Protein AF-A0A1Q9P3U0-F1 (afdb_monomer)

Mean predicted aligned error: 14.45 Å

Foldseek 3Di:
DDDDDPPPPPPPVFPQPDKFQCPVVDQPQKDKWKFFCPPPVATDTDDAQWGQDPRWTDGHADLDLRIKIKIKHFDWQLFAKKKWKKAFALPHWWKKKKWWLKDFDDDDQPPPRHGGDPTQIWTKMWIATQDDDPVNPDHGWIWIKTAHCVDDVRIDTPDTDDDHSVVVHGMWMWMWGADPQQWIWIAINLHTPDTDHDDPRRTHGIMMIMISHDGMIMGTTTTGSHYDRDDRDDPPDDDPPDPPDDDDDDDDDDDDDDDDDDDDDDDDDDDDDDDPDDSVVVVVVVVVVVVVVVVPD

Radius of gyration: 22.83 Å; Cα contacts (8 Å, |Δi|>4): 573; chains: 1; bounding box: 62×51×82 Å

Structure (mmCIF, N/CA/C/O backbone):
data_AF-A0A1Q9P3U0-F1
#
_entry.id   AF-A0A1Q9P3U0-F1
#
loop_
_atom_site.group_PDB
_atom_site.id
_atom_site.type_symbol
_atom_site.label_atom_id
_atom_site.label_alt_id
_atom_site.label_comp_id
_atom_site.label_asym_id
_atom_site.label_entity_id
_atom_site.label_seq_id
_atom_site.pdbx_PDB_ins_code
_atom_site.Cartn_x
_atom_site.Cartn_y
_atom_site.Cartn_z
_atom_site.occupancy
_atom_site.B_iso_or_equiv
_atom_site.auth_seq_id
_atom_site.auth_comp_id
_atom_site.auth_asym_id
_atom_site.auth_atom_id
_atom_site.pdbx_PDB_model_num
ATOM 1 N N . MET A 1 1 ? -17.328 17.370 45.130 1.00 41.47 1 MET A N 1
ATOM 2 C CA . MET A 1 1 ? -17.210 15.982 44.642 1.00 41.47 1 MET A CA 1
ATOM 3 C C . MET A 1 1 ? -16.521 16.054 43.291 1.00 41.47 1 MET A C 1
ATOM 5 O O . MET A 1 1 ? -17.110 16.572 42.355 1.00 41.47 1 MET A O 1
ATOM 9 N N . LEU A 1 2 ? -15.237 15.702 43.246 1.00 28.70 2 LEU A N 1
ATOM 10 C CA . LEU A 1 2 ? -14.400 15.756 42.047 1.00 28.70 2 LEU A CA 1
ATOM 11 C C . LEU A 1 2 ? -14.493 14.379 41.377 1.00 28.70 2 LEU A C 1
ATOM 13 O O . LEU A 1 2 ? -14.134 13.383 42.001 1.00 28.70 2 LEU A O 1
ATOM 17 N N . ILE A 1 3 ? -15.050 14.308 40.169 1.00 30.53 3 ILE A N 1
ATOM 18 C CA . ILE A 1 3 ? -15.102 13.070 39.385 1.00 30.53 3 ILE A CA 1
ATOM 19 C C . ILE A 1 3 ? -13.839 13.047 38.528 1.00 30.53 3 ILE A C 1
ATOM 21 O O . ILE A 1 3 ? -13.755 13.731 37.512 1.00 30.53 3 ILE A O 1
ATOM 25 N N . THR A 1 4 ? -12.842 12.288 38.970 1.00 31.98 4 THR A N 1
ATOM 26 C CA . THR A 1 4 ? -11.669 11.962 38.158 1.00 31.98 4 THR A CA 1
ATOM 27 C C . THR A 1 4 ? -12.052 10.812 37.233 1.00 31.98 4 THR A C 1
ATOM 29 O O . THR A 1 4 ? -12.224 9.681 37.684 1.00 31.98 4 THR A O 1
ATOM 32 N N . ILE A 1 5 ? -12.221 11.102 35.943 1.00 34.66 5 ILE A N 1
ATOM 33 C CA . ILE A 1 5 ? -12.388 10.080 34.907 1.00 34.66 5 ILE A CA 1
ATOM 34 C C . ILE A 1 5 ? -10.983 9.601 34.537 1.00 34.66 5 ILE A C 1
ATOM 36 O O . ILE A 1 5 ? -10.271 10.269 33.791 1.00 34.66 5 ILE A O 1
ATOM 40 N N . PHE A 1 6 ? -10.564 8.460 35.081 1.00 37.78 6 PHE A N 1
ATOM 41 C CA . PHE A 1 6 ? -9.424 7.730 34.536 1.00 37.78 6 PHE A CA 1
ATOM 42 C C . PHE A 1 6 ? -9.889 7.074 33.237 1.00 37.78 6 PHE A C 1
ATOM 44 O O . PHE A 1 6 ? -10.533 6.028 33.255 1.00 37.78 6 PHE A O 1
ATOM 51 N N . GLY A 1 7 ? -9.616 7.726 32.108 1.00 34.38 7 GLY A N 1
ATOM 52 C CA . GLY A 1 7 ? -9.713 7.082 30.807 1.00 34.38 7 GLY A CA 1
ATOM 53 C C . GLY A 1 7 ? -8.652 5.991 30.739 1.00 34.38 7 GLY A C 1
ATOM 54 O O . GLY A 1 7 ? -7.496 6.284 30.453 1.00 34.38 7 GLY A O 1
ATOM 55 N N . SER A 1 8 ? -9.022 4.745 31.038 1.00 38.75 8 SER A N 1
ATOM 56 C CA . SER A 1 8 ? -8.191 3.607 30.664 1.00 38.75 8 SER A CA 1
ATOM 57 C C . SER A 1 8 ? -8.207 3.541 29.141 1.00 38.75 8 SER A C 1
ATOM 59 O O . SER A 1 8 ? -9.195 3.107 28.543 1.00 38.75 8 SER A O 1
ATOM 61 N N . THR A 1 9 ? -7.132 3.987 28.501 1.00 41.66 9 THR A N 1
ATOM 62 C CA . THR A 1 9 ? -6.823 3.611 27.123 1.00 41.66 9 THR A CA 1
ATOM 63 C C . THR A 1 9 ? -6.444 2.136 27.146 1.00 41.66 9 THR A C 1
ATOM 65 O O . THR A 1 9 ? -5.273 1.779 27.066 1.00 41.66 9 THR A O 1
ATOM 68 N N . ASN A 1 10 ? -7.438 1.267 27.330 1.00 40.66 10 ASN A N 1
ATOM 69 C CA . ASN A 1 10 ? -7.294 -0.118 26.934 1.00 40.66 10 ASN A CA 1
ATOM 70 C C . ASN A 1 10 ? -7.166 -0.058 25.414 1.00 40.66 10 ASN A C 1
ATOM 72 O O . ASN A 1 10 ? -8.173 0.001 24.708 1.00 40.66 10 ASN A O 1
ATOM 76 N N . SER A 1 11 ? -5.929 0.021 24.922 1.00 44.94 11 SER A N 1
ATOM 77 C CA . SER A 1 11 ? -5.618 -0.418 23.577 1.00 44.94 11 SER A CA 1
ATOM 78 C C . SER A 1 11 ? -6.024 -1.883 23.550 1.00 44.94 11 SER A C 1
ATOM 80 O O . SER A 1 11 ? -5.312 -2.773 24.011 1.00 44.94 11 SER A O 1
ATOM 82 N N . VAL A 1 12 ? -7.250 -2.140 23.103 1.00 45.62 12 VAL A N 1
ATOM 83 C CA . VAL A 1 12 ? -7.595 -3.461 22.610 1.00 45.62 12 VAL A CA 1
ATOM 84 C C . VAL A 1 12 ? -6.679 -3.619 21.408 1.00 45.62 12 VAL A C 1
ATOM 86 O O . VAL A 1 12 ? -6.960 -3.058 20.353 1.00 45.62 12 VAL A O 1
ATOM 89 N N . SER A 1 13 ? -5.520 -4.249 21.621 1.00 50.19 13 SER A N 1
ATOM 90 C CA . SER A 1 13 ? -4.678 -4.740 20.537 1.00 50.19 13 SER A CA 1
ATOM 91 C C . SER A 1 13 ? -5.631 -5.492 19.622 1.00 50.19 13 SER A C 1
ATOM 93 O O . SER A 1 13 ? -6.287 -6.438 20.068 1.00 50.19 13 SER A O 1
ATOM 95 N N . GLY A 1 14 ? -5.835 -4.973 18.410 1.00 55.41 14 GLY A N 1
ATOM 96 C CA . GLY A 1 14 ? -6.662 -5.657 17.439 1.00 55.41 14 GLY A CA 1
ATOM 97 C C . GLY A 1 14 ? -6.121 -7.053 17.248 1.00 55.41 14 GLY A C 1
ATOM 98 O O . GLY A 1 14 ? -4.903 -7.262 17.296 1.00 55.41 14 GLY A O 1
ATOM 99 N N . ALA A 1 15 ? -7.020 -8.016 17.068 1.00 67.75 15 ALA A N 1
ATOM 100 C CA . ALA A 1 15 ? -6.586 -9.324 16.636 1.00 67.75 15 ALA A CA 1
ATOM 101 C C . ALA A 1 15 ? -5.954 -9.126 15.257 1.00 67.75 15 ALA A C 1
ATOM 103 O O . ALA A 1 15 ? -6.632 -8.763 14.297 1.00 67.75 15 ALA A O 1
ATOM 104 N N . VAL A 1 16 ? -4.638 -9.307 15.178 1.00 75.12 16 VAL A N 1
ATOM 105 C CA . VAL A 1 16 ? -3.971 -9.460 13.891 1.00 75.12 16 VAL A CA 1
ATOM 106 C C . VAL A 1 16 ? -4.599 -10.675 13.252 1.00 75.12 16 VAL A C 1
ATOM 108 O O . VAL A 1 16 ? -4.463 -11.782 13.772 1.00 75.12 16 VAL A O 1
ATOM 111 N N . VAL A 1 17 ? -5.355 -10.451 12.187 1.00 86.25 17 VAL A N 1
ATOM 112 C CA . VAL A 1 17 ? -6.018 -11.547 11.487 1.00 86.25 17 VAL A CA 1
ATOM 113 C C . VAL A 1 17 ? -5.082 -12.176 10.468 1.00 86.25 17 VAL A C 1
ATOM 115 O O . VAL A 1 17 ? -5.265 -13.338 10.123 1.00 86.25 17 VAL A O 1
ATOM 118 N N . TRP A 1 18 ? -4.075 -11.424 10.016 1.00 88.38 18 TRP A N 1
ATOM 119 C CA . TRP A 1 18 ? -3.063 -11.893 9.083 1.00 88.38 18 TRP A CA 1
ATOM 120 C C . TRP A 1 18 ? -1.783 -11.043 9.171 1.00 88.38 18 TRP A C 1
ATOM 122 O O . TRP A 1 18 ? -1.853 -9.834 9.429 1.00 88.38 18 TRP A O 1
ATOM 132 N N . PHE A 1 19 ? -0.631 -11.692 8.998 1.00 91.56 19 PHE A N 1
ATOM 133 C CA . PHE A 1 19 ? 0.704 -11.099 9.050 1.00 91.56 19 PHE A CA 1
ATOM 134 C C . PHE A 1 19 ? 1.638 -11.812 8.070 1.00 91.56 19 PHE A C 1
ATOM 136 O O . PHE A 1 19 ? 1.584 -13.037 7.982 1.00 91.56 19 PHE A O 1
ATOM 143 N N . GLU A 1 20 ? 2.491 -11.047 7.399 1.00 93.25 20 GLU A N 1
ATOM 144 C CA . GLU A 1 20 ? 3.527 -11.531 6.491 1.00 93.25 20 GLU A CA 1
ATOM 145 C C . GLU A 1 20 ? 4.788 -10.673 6.630 1.00 93.25 20 GLU A C 1
ATOM 147 O O . GLU A 1 20 ? 4.723 -9.447 6.514 1.00 93.25 20 GLU A O 1
ATOM 15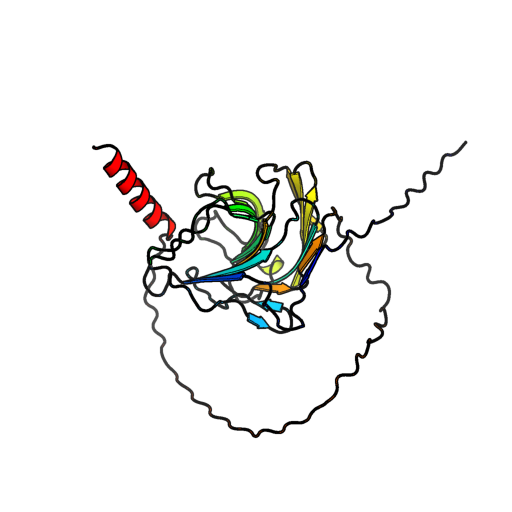2 N N . ASP A 1 21 ? 5.930 -11.318 6.861 1.00 92.81 21 ASP A N 1
ATOM 153 C CA . ASP A 1 21 ? 7.245 -10.675 6.956 1.00 92.81 21 ASP A CA 1
ATOM 154 C C . ASP A 1 21 ? 8.268 -11.232 5.966 1.00 92.81 21 ASP A C 1
ATOM 156 O O . ASP A 1 21 ? 9.403 -10.772 5.970 1.00 92.81 21 ASP A O 1
ATOM 160 N N . PHE A 1 22 ? 7.888 -12.211 5.137 1.00 93.62 22 PHE A N 1
ATOM 161 C CA . PHE A 1 22 ? 8.714 -12.837 4.108 1.00 93.62 22 PHE A CA 1
ATOM 162 C C . PHE A 1 22 ? 10.052 -13.424 4.607 1.00 93.62 22 PHE A C 1
ATOM 164 O O . PHE A 1 22 ? 10.914 -13.773 3.794 1.00 93.62 22 PHE A O 1
ATOM 171 N N . ASN A 1 23 ? 10.255 -13.586 5.923 1.00 94.06 23 ASN A N 1
ATOM 172 C CA . ASN A 1 23 ? 11.512 -14.097 6.487 1.00 94.06 23 ASN A CA 1
ATOM 173 C C . ASN A 1 23 ? 11.723 -15.594 6.215 1.00 94.06 23 ASN A C 1
ATOM 175 O O . ASN A 1 23 ? 12.851 -16.093 6.267 1.00 94.06 23 ASN A O 1
ATOM 179 N N . ASP A 1 24 ? 10.649 -16.321 5.920 1.00 91.50 24 ASP A N 1
ATOM 180 C CA . ASP A 1 24 ? 10.675 -17.734 5.547 1.00 91.50 24 ASP A CA 1
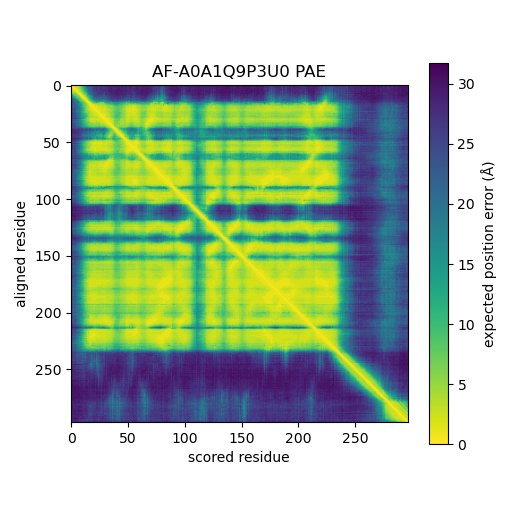ATOM 181 C C . ASP A 1 24 ? 10.883 -17.963 4.036 1.00 91.50 24 ASP A C 1
ATOM 183 O O . ASP A 1 24 ? 11.076 -19.103 3.612 1.00 91.50 24 ASP A O 1
ATOM 187 N N . ASN A 1 25 ? 10.934 -16.886 3.241 1.00 91.00 25 ASN A N 1
ATOM 188 C CA . ASN A 1 25 ? 10.983 -16.901 1.778 1.00 91.00 25 ASN A CA 1
ATOM 189 C C . ASN A 1 25 ? 9.814 -17.662 1.123 1.00 91.00 25 ASN A C 1
ATOM 191 O O . ASN A 1 25 ? 9.989 -18.250 0.052 1.00 91.00 25 ASN A O 1
ATOM 195 N N . ASN A 1 26 ? 8.642 -17.673 1.757 1.00 89.25 26 ASN A N 1
ATOM 196 C CA . ASN A 1 26 ? 7.473 -18.392 1.275 1.00 89.25 26 ASN A CA 1
ATOM 197 C C . ASN A 1 26 ? 6.456 -17.454 0.606 1.00 89.25 26 ASN A C 1
ATOM 199 O O . ASN A 1 26 ? 6.206 -16.353 1.082 1.00 89.25 26 ASN A O 1
ATOM 203 N N . LEU A 1 27 ? 5.854 -17.906 -0.498 1.00 89.06 27 LEU A N 1
ATOM 204 C CA . LEU A 1 27 ? 4.753 -17.223 -1.191 1.00 89.06 27 LEU A CA 1
ATOM 205 C C . LEU A 1 27 ? 3.577 -18.172 -1.493 1.00 89.06 27 LEU A C 1
ATOM 207 O O . LEU A 1 27 ? 2.730 -17.844 -2.315 1.00 89.06 27 LEU A O 1
ATOM 211 N N . ASP A 1 28 ? 3.511 -19.342 -0.851 1.00 87.50 28 ASP A N 1
ATOM 212 C CA . ASP A 1 28 ? 2.541 -20.401 -1.174 1.00 87.50 28 ASP A CA 1
ATOM 213 C C . ASP A 1 28 ? 1.071 -19.973 -0.992 1.00 87.50 28 ASP A C 1
ATOM 215 O O . ASP A 1 28 ? 0.193 -20.463 -1.703 1.00 87.50 28 ASP A O 1
ATOM 219 N N . ASP A 1 29 ? 0.798 -19.048 -0.066 1.00 87.44 29 ASP A N 1
ATOM 220 C CA . ASP A 1 29 ? -0.548 -18.507 0.184 1.00 87.44 29 ASP A CA 1
ATOM 221 C C . ASP A 1 29 ? -0.919 -17.338 -0.747 1.00 87.44 29 ASP A C 1
ATOM 223 O O . ASP A 1 29 ? -2.042 -16.822 -0.698 1.00 87.44 29 ASP A O 1
ATOM 227 N N . TRP A 1 30 ? 0.018 -16.914 -1.596 1.00 89.19 30 TRP A N 1
ATOM 228 C CA . TRP A 1 30 ? -0.158 -15.803 -2.512 1.00 89.19 30 TRP A CA 1
ATOM 229 C C . TRP A 1 30 ? -0.505 -16.291 -3.916 1.00 89.19 30 TRP A C 1
ATOM 231 O O . TRP A 1 30 ? 0.061 -17.242 -4.450 1.00 89.19 30 TRP A O 1
ATOM 241 N N . GLU A 1 31 ? -1.424 -15.587 -4.562 1.00 87.94 31 GLU A N 1
ATOM 242 C CA . GLU A 1 31 ? -1.688 -15.729 -5.985 1.00 87.94 31 GLU A CA 1
ATOM 243 C C . GLU A 1 31 ? -0.842 -14.708 -6.749 1.00 87.94 31 GLU A C 1
ATOM 245 O O . GLU A 1 31 ? -1.020 -13.494 -6.615 1.00 87.94 31 GLU A O 1
ATOM 250 N N . LEU A 1 32 ? 0.087 -15.205 -7.562 1.00 84.50 32 LEU A N 1
ATOM 251 C CA . LEU A 1 32 ? 1.000 -14.385 -8.345 1.00 84.50 32 LEU A CA 1
ATOM 252 C C . LEU A 1 32 ? 0.554 -14.351 -9.804 1.00 84.50 32 LEU A C 1
ATOM 254 O O . LEU A 1 32 ? 0.203 -15.380 -10.374 1.00 84.50 32 LEU A O 1
ATOM 258 N N . TYR A 1 33 ? 0.628 -13.184 -10.438 1.00 81.25 33 TYR A N 1
ATOM 259 C CA . TYR A 1 33 ? 0.416 -13.035 -11.883 1.00 81.25 33 TYR A CA 1
ATOM 260 C C . TYR A 1 33 ? 0.945 -11.681 -12.360 1.00 81.25 33 TYR A C 1
ATOM 262 O O . TYR A 1 33 ? 1.091 -10.727 -11.589 1.00 81.25 33 TYR A O 1
ATOM 270 N N . GLY A 1 34 ? 1.241 -11.576 -13.650 1.00 76.25 34 GLY A N 1
ATOM 271 C CA . GLY A 1 34 ? 1.763 -10.350 -14.232 1.00 76.25 34 GLY A CA 1
ATOM 272 C C . GLY A 1 34 ? 1.524 -10.268 -15.728 1.00 76.25 34 GLY A C 1
ATOM 273 O O . GLY A 1 34 ? 1.054 -11.207 -16.363 1.00 76.25 34 GLY A O 1
ATOM 274 N N . TRP A 1 35 ? 1.844 -9.118 -16.303 1.00 74.69 35 TRP A N 1
ATOM 275 C CA . TRP A 1 35 ? 1.882 -8.959 -17.749 1.00 74.69 35 TRP A CA 1
ATOM 276 C C . TRP A 1 35 ? 3.072 -8.110 -18.162 1.00 74.69 35 TRP A C 1
ATOM 278 O O . TRP A 1 35 ? 3.466 -7.186 -17.450 1.00 74.69 35 TRP A O 1
ATOM 288 N N . ASP A 1 36 ? 3.606 -8.382 -19.349 1.00 73.12 36 ASP A N 1
ATOM 289 C CA . ASP A 1 36 ? 4.503 -7.463 -20.042 1.00 73.12 36 ASP A CA 1
ATOM 290 C C . ASP A 1 36 ? 3.944 -7.101 -21.416 1.00 73.12 36 ASP A C 1
ATOM 292 O O . ASP A 1 36 ? 3.774 -7.952 -22.292 1.00 73.12 36 ASP A O 1
ATOM 296 N N . SER A 1 37 ? 3.678 -5.813 -21.622 1.00 67.00 37 SER A N 1
ATOM 297 C CA . SER A 1 37 ? 3.230 -5.292 -22.909 1.00 67.00 37 SER A CA 1
ATOM 298 C C . SER A 1 37 ? 4.383 -4.941 -23.863 1.00 67.00 37 SER A C 1
ATOM 300 O O . SER A 1 37 ? 4.114 -4.500 -24.983 1.00 67.00 37 SER A O 1
ATOM 302 N N . SER A 1 38 ? 5.655 -5.081 -23.454 1.00 66.50 38 SER A N 1
ATOM 303 C CA . SER A 1 38 ? 6.822 -4.696 -24.267 1.00 66.50 38 SER A CA 1
ATOM 304 C C . SER A 1 38 ? 7.107 -5.665 -25.408 1.00 66.50 38 SER A C 1
ATOM 306 O O . SER A 1 38 ? 7.535 -5.241 -26.483 1.00 66.50 38 SER A O 1
ATOM 308 N N . ALA A 1 39 ? 6.850 -6.958 -25.195 1.00 55.22 39 ALA A N 1
ATOM 309 C CA . ALA A 1 39 ? 7.386 -8.000 -26.060 1.00 55.22 39 ALA A CA 1
ATOM 310 C C . ALA A 1 39 ? 6.643 -8.129 -27.401 1.00 55.22 39 ALA A C 1
ATOM 312 O O . ALA A 1 39 ? 7.253 -8.505 -28.400 1.00 55.22 39 ALA A O 1
ATOM 313 N N . THR A 1 40 ? 5.339 -7.827 -27.468 1.00 50.97 40 THR A N 1
ATOM 314 C CA . THR A 1 40 ? 4.539 -8.088 -28.689 1.00 50.97 40 THR A CA 1
ATOM 315 C C . THR A 1 40 ? 3.301 -7.199 -28.879 1.00 50.97 40 THR A C 1
ATOM 317 O O . THR A 1 40 ? 2.559 -7.387 -29.843 1.00 50.97 40 THR A O 1
ATOM 320 N N . GLY A 1 41 ? 3.024 -6.247 -27.978 1.00 52.31 41 GLY A N 1
ATOM 321 C CA . GLY A 1 41 ? 1.713 -5.580 -27.927 1.00 52.31 41 GLY A CA 1
ATOM 322 C C . GLY A 1 41 ? 0.559 -6.513 -27.519 1.00 52.31 41 GLY A C 1
ATOM 323 O O . GLY A 1 41 ? -0.597 -6.095 -27.535 1.00 52.31 41 GLY A O 1
ATOM 324 N N . LEU A 1 42 ? 0.872 -7.760 -27.151 1.00 52.38 42 LEU A N 1
ATOM 325 C CA . LEU A 1 42 ? -0.012 -8.707 -26.487 1.00 52.38 42 LEU A CA 1
ATOM 326 C C . LEU A 1 42 ? 0.451 -8.833 -25.034 1.00 52.38 42 LEU A C 1
ATOM 328 O O . LEU A 1 42 ? 1.651 -8.821 -24.766 1.00 52.38 42 LEU A O 1
ATOM 332 N N . ASN A 1 43 ? -0.504 -8.954 -24.114 1.00 56.09 43 ASN A N 1
ATOM 333 C CA . ASN A 1 43 ? -0.228 -9.274 -22.718 1.00 56.09 43 ASN A CA 1
ATOM 334 C C . ASN A 1 43 ? 0.291 -10.714 -22.668 1.00 56.09 43 ASN A C 1
ATOM 336 O O . ASN A 1 43 ? -0.495 -11.656 -22.783 1.00 56.09 43 ASN A O 1
ATOM 340 N N . VAL A 1 44 ? 1.608 -10.875 -22.571 1.00 54.59 44 VAL A N 1
ATOM 341 C CA . VAL A 1 44 ? 2.219 -12.172 -22.280 1.00 54.59 44 VAL A CA 1
ATOM 342 C C . VAL A 1 44 ? 2.249 -12.310 -20.766 1.00 54.59 44 VAL A C 1
ATOM 344 O O . VAL A 1 44 ? 2.711 -11.395 -20.083 1.00 54.59 44 VAL A O 1
ATOM 347 N N . ASP A 1 45 ? 1.713 -13.422 -20.266 1.00 60.69 45 ASP A N 1
ATOM 348 C CA . ASP A 1 45 ? 1.877 -13.820 -18.871 1.00 60.69 45 ASP A CA 1
ATOM 349 C C . ASP A 1 45 ? 3.375 -14.020 -18.627 1.00 60.69 45 ASP A C 1
ATOM 351 O O . ASP A 1 45 ? 4.017 -14.832 -19.304 1.00 60.69 45 ASP A O 1
ATOM 355 N N . ILE A 1 46 ? 3.951 -13.182 -17.772 1.00 59.94 46 ILE A N 1
ATOM 356 C CA . ILE A 1 46 ? 5.373 -13.239 -17.451 1.00 59.94 46 ILE A CA 1
ATOM 357 C C . ILE A 1 46 ? 5.555 -14.011 -16.159 1.00 59.94 46 ILE A C 1
ATOM 359 O O . ILE A 1 46 ? 4.812 -13.807 -15.198 1.00 59.94 46 ILE A O 1
ATOM 363 N N . ASP A 1 47 ? 6.596 -14.846 -16.144 1.00 58.31 47 ASP A N 1
ATOM 364 C CA . ASP A 1 47 ? 7.107 -15.428 -14.912 1.00 58.31 47 ASP A CA 1
ATOM 365 C C . ASP A 1 47 ? 7.329 -14.285 -13.911 1.00 58.31 47 ASP A C 1
ATOM 367 O O . ASP A 1 47 ? 7.911 -13.241 -14.226 1.00 58.31 47 ASP A O 1
ATOM 371 N N . HIS A 1 48 ? 6.703 -14.457 -12.760 1.00 65.25 48 HIS A N 1
ATOM 372 C CA . HIS A 1 48 ? 6.267 -13.415 -11.844 1.00 65.25 48 HIS A CA 1
ATOM 373 C C . HIS A 1 48 ? 7.411 -12.463 -11.453 1.00 65.25 48 HIS A C 1
ATOM 375 O O . HIS A 1 48 ? 8.468 -12.894 -11.006 1.00 65.25 48 HIS A O 1
ATOM 381 N N . GLY A 1 49 ? 7.212 -11.147 -11.593 1.00 74.44 49 GLY A N 1
ATOM 382 C CA . GLY A 1 49 ? 8.271 -10.154 -11.356 1.00 74.44 49 GLY A CA 1
ATOM 383 C C . GLY A 1 49 ? 8.594 -9.874 -9.885 1.00 74.44 49 GLY A C 1
ATOM 384 O O . GLY A 1 49 ? 9.446 -9.031 -9.611 1.00 74.44 49 GLY A O 1
ATOM 385 N N . PHE A 1 50 ? 7.917 -10.535 -8.944 1.00 87.19 50 PHE A N 1
ATOM 386 C CA . PHE A 1 50 ? 8.204 -10.405 -7.519 1.00 87.19 50 PHE A CA 1
ATOM 387 C C . PHE A 1 50 ? 9.237 -11.433 -7.062 1.00 87.19 50 PHE A C 1
ATOM 389 O O . PHE A 1 50 ? 9.165 -12.608 -7.407 1.00 87.19 50 PHE A O 1
ATOM 396 N N . THR A 1 51 ? 10.173 -10.986 -6.230 1.00 89.19 51 THR A N 1
ATOM 397 C CA . THR A 1 51 ? 11.184 -11.837 -5.590 1.00 89.19 51 THR A CA 1
ATOM 398 C C . THR A 1 51 ? 11.334 -11.443 -4.132 1.00 89.19 51 THR A C 1
ATOM 400 O O . THR A 1 51 ? 11.170 -10.270 -3.807 1.00 89.19 51 THR A O 1
ATOM 403 N N . ILE A 1 52 ? 11.681 -12.385 -3.259 1.00 92.12 52 ILE A N 1
ATOM 404 C CA . ILE A 1 52 ? 12.033 -12.063 -1.874 1.00 92.12 52 ILE A CA 1
ATOM 405 C C . ILE A 1 52 ? 13.537 -11.790 -1.807 1.00 92.12 52 ILE A C 1
ATOM 407 O O . ILE A 1 52 ? 14.347 -12.609 -2.243 1.00 92.12 52 ILE A O 1
ATOM 411 N N . VAL A 1 53 ? 13.909 -10.617 -1.294 1.00 91.19 53 VAL A N 1
ATOM 412 C CA . VAL A 1 53 ? 15.301 -10.183 -1.126 1.00 91.19 53 VAL A CA 1
ATOM 413 C C . VAL A 1 53 ? 15.451 -9.608 0.274 1.00 91.19 53 VAL A C 1
ATOM 415 O O . VAL A 1 53 ? 14.744 -8.671 0.629 1.00 91.19 53 VAL A O 1
ATOM 418 N N . ASP A 1 54 ? 16.374 -10.170 1.057 1.00 92.00 54 ASP A N 1
ATOM 419 C CA . ASP A 1 54 ? 16.664 -9.747 2.435 1.00 92.00 54 ASP A CA 1
ATOM 420 C C . ASP A 1 54 ? 15.419 -9.690 3.348 1.00 92.00 54 ASP A C 1
ATOM 422 O O . ASP A 1 54 ? 15.301 -8.792 4.178 1.00 92.00 54 ASP A O 1
ATOM 426 N N . GLY A 1 55 ? 14.489 -10.642 3.190 1.00 92.56 55 GLY A N 1
ATOM 427 C CA . GLY A 1 55 ? 13.249 -10.697 3.978 1.00 92.56 55 GLY A CA 1
ATOM 428 C C . GLY A 1 55 ? 12.180 -9.688 3.547 1.00 92.56 55 GLY A C 1
ATOM 429 O O . GLY A 1 55 ? 11.261 -9.420 4.300 1.00 92.56 55 GLY A O 1
ATOM 430 N N . ALA A 1 56 ? 12.278 -9.108 2.348 1.00 93.94 56 ALA A N 1
ATOM 431 C CA . ALA A 1 56 ? 11.256 -8.211 1.817 1.00 93.94 56 ALA A CA 1
ATOM 432 C C . ALA A 1 56 ? 10.815 -8.633 0.414 1.00 93.94 56 ALA A C 1
ATOM 434 O O . ALA A 1 56 ? 11.626 -9.055 -0.416 1.00 93.94 56 ALA A O 1
ATOM 435 N N . LEU A 1 57 ? 9.527 -8.465 0.121 1.00 92.88 57 LEU A N 1
ATOM 436 C CA . LEU A 1 57 ? 8.967 -8.698 -1.202 1.00 92.88 57 LEU A CA 1
ATOM 437 C C . LEU A 1 57 ? 9.335 -7.535 -2.122 1.00 92.88 57 LEU A C 1
ATOM 439 O O . LEU A 1 57 ? 8.785 -6.437 -2.022 1.00 92.88 57 LEU A O 1
ATOM 443 N N . LYS A 1 58 ? 10.255 -7.781 -3.049 1.00 91.12 58 LYS A N 1
ATOM 444 C CA . LYS A 1 58 ? 10.750 -6.807 -4.017 1.00 91.12 58 LYS A CA 1
ATOM 445 C C . LYS A 1 58 ? 10.050 -6.971 -5.360 1.00 91.12 58 LYS A C 1
ATOM 447 O O . LYS A 1 58 ? 10.030 -8.063 -5.928 1.00 91.12 58 LYS A O 1
ATOM 452 N N . GLY A 1 59 ? 9.482 -5.875 -5.862 1.00 85.50 59 GLY A N 1
ATOM 453 C CA . GLY A 1 59 ? 8.921 -5.815 -7.212 1.00 85.50 59 GLY A CA 1
ATOM 454 C C . GLY A 1 59 ? 9.996 -5.876 -8.303 1.00 85.50 59 GLY A C 1
ATOM 455 O O . GLY A 1 59 ? 11.189 -5.768 -8.010 1.00 85.50 59 GLY A O 1
ATOM 456 N N . PRO A 1 60 ? 9.597 -5.999 -9.577 1.00 79.31 60 PRO A N 1
ATOM 457 C CA . PRO A 1 60 ? 10.551 -6.116 -10.668 1.00 79.31 60 PRO A CA 1
ATOM 458 C C . PRO A 1 60 ? 11.393 -4.843 -10.798 1.00 79.31 60 PRO A C 1
ATOM 460 O O . PRO A 1 60 ? 10.865 -3.729 -10.851 1.00 79.31 60 PRO A O 1
ATOM 463 N N . SER A 1 61 ? 12.710 -5.011 -10.936 1.00 73.50 61 SER A N 1
ATOM 464 C CA . SER A 1 61 ? 13.652 -3.941 -11.292 1.00 73.50 61 SER A CA 1
ATOM 465 C C . SER A 1 61 ? 13.550 -3.623 -12.791 1.00 73.50 61 SER A C 1
ATOM 467 O O . SER A 1 61 ? 14.468 -3.869 -13.575 1.00 73.50 61 SER A O 1
ATOM 469 N N . SER A 1 62 ? 12.380 -3.157 -13.221 1.00 71.38 62 SER A N 1
ATOM 470 C CA . SER A 1 62 ? 12.127 -2.704 -14.587 1.00 71.38 62 SER A CA 1
ATOM 471 C C . SER A 1 62 ? 11.913 -1.199 -14.583 1.00 71.38 62 SER A C 1
ATOM 473 O O . SER A 1 62 ? 11.108 -0.672 -13.814 1.00 71.38 62 SER A O 1
ATOM 475 N N . THR A 1 63 ? 12.613 -0.505 -15.478 1.00 64.75 63 THR A N 1
ATOM 476 C CA . THR A 1 63 ? 12.376 0.914 -15.784 1.00 64.75 63 THR A CA 1
ATOM 477 C C . THR A 1 63 ? 11.293 1.098 -16.850 1.00 64.75 63 THR A C 1
ATOM 479 O O . THR A 1 63 ? 10.950 2.225 -17.211 1.00 64.75 63 THR A O 1
ATOM 482 N N . ILE A 1 64 ? 10.745 0.001 -17.381 1.00 64.25 64 ILE A N 1
ATOM 483 C CA . ILE A 1 64 ? 9.782 0.016 -18.477 1.00 64.25 64 ILE A CA 1
ATOM 484 C C . ILE A 1 64 ? 8.366 -0.077 -17.899 1.00 64.25 64 ILE A C 1
ATOM 486 O O . ILE A 1 64 ? 7.997 -1.078 -17.299 1.00 64.25 64 ILE A O 1
ATOM 490 N N . PHE A 1 65 ? 7.533 0.934 -18.169 1.00 64.31 65 PHE A N 1
ATOM 491 C CA . PHE A 1 65 ? 6.103 0.995 -17.798 1.00 64.31 65 PHE A CA 1
ATOM 492 C C . PHE A 1 65 ? 5.219 -0.137 -18.365 1.00 64.31 65 PHE A C 1
ATOM 494 O O . PHE A 1 65 ? 4.001 -0.111 -18.188 1.00 64.31 65 PHE A O 1
ATOM 501 N N . SER A 1 66 ? 5.788 -1.070 -19.123 1.00 67.12 66 SER A N 1
ATOM 502 C CA . SER A 1 66 ? 5.060 -2.146 -19.792 1.00 67.12 66 SER A CA 1
ATOM 503 C C . SER A 1 66 ? 4.865 -3.378 -18.920 1.00 67.12 66 SER A C 1
ATOM 505 O O . SER A 1 66 ? 4.007 -4.198 -19.239 1.00 67.12 66 SER A O 1
ATOM 507 N N . THR A 1 67 ? 5.658 -3.518 -17.858 1.00 72.81 67 THR A N 1
ATOM 508 C CA . THR A 1 67 ? 5.602 -4.654 -16.943 1.00 72.81 67 THR A CA 1
ATOM 509 C C . THR A 1 67 ? 4.689 -4.330 -15.772 1.00 72.81 67 THR A C 1
ATOM 511 O O . THR A 1 67 ? 4.819 -3.273 -15.172 1.00 72.81 67 THR A O 1
ATOM 514 N N . GLN A 1 68 ? 3.783 -5.228 -15.410 1.00 80.25 68 GLN A N 1
ATOM 515 C CA . GLN A 1 68 ? 3.075 -5.175 -14.136 1.00 80.25 68 GLN A CA 1
ATOM 516 C C . GLN A 1 68 ? 3.162 -6.541 -13.477 1.00 80.25 68 GLN A C 1
ATOM 518 O O . GLN A 1 68 ? 2.985 -7.567 -14.126 1.00 80.25 68 GLN A O 1
ATOM 523 N N . SER A 1 69 ? 3.418 -6.553 -12.178 1.00 84.75 69 SER A N 1
ATOM 524 C CA . SER A 1 69 ? 3.326 -7.735 -11.332 1.00 84.75 69 SER A CA 1
ATOM 525 C C . SER A 1 69 ? 2.324 -7.470 -10.224 1.00 84.75 69 SER A C 1
ATOM 527 O O . SER A 1 69 ? 2.276 -6.368 -9.669 1.00 84.75 69 SER A O 1
ATOM 529 N N . ASN A 1 70 ? 1.520 -8.477 -9.913 1.00 86.00 70 ASN A N 1
ATOM 530 C CA . ASN A 1 70 ? 0.556 -8.443 -8.830 1.00 86.00 70 ASN A CA 1
ATOM 531 C C . ASN A 1 70 ? 0.739 -9.666 -7.928 1.00 86.00 70 ASN A C 1
ATOM 533 O O . ASN A 1 70 ? 1.085 -10.752 -8.397 1.00 86.00 70 ASN A O 1
ATOM 537 N N . LEU A 1 71 ? 0.497 -9.444 -6.643 1.00 89.31 71 LEU A N 1
ATOM 538 C CA . LEU A 1 71 ? 0.500 -10.445 -5.595 1.00 89.31 71 LEU A CA 1
ATOM 539 C C . LEU A 1 71 ? -0.800 -10.302 -4.809 1.00 89.31 71 LEU A C 1
ATOM 541 O O . LEU A 1 71 ? -1.040 -9.251 -4.217 1.00 89.31 71 LEU A O 1
ATOM 545 N N . ASP A 1 72 ? -1.630 -11.333 -4.813 1.00 88.88 72 ASP A N 1
ATOM 546 C CA . ASP A 1 72 ? -2.939 -11.333 -4.170 1.00 88.88 72 ASP A CA 1
ATOM 547 C C . ASP A 1 72 ? -2.950 -12.308 -2.992 1.00 88.88 72 ASP A C 1
ATOM 549 O O . ASP A 1 72 ? -2.490 -13.437 -3.123 1.00 88.88 72 ASP A O 1
ATOM 553 N N . ILE A 1 73 ? -3.542 -11.915 -1.868 1.00 90.00 73 ILE A N 1
ATOM 554 C CA . ILE A 1 73 ? -3.819 -12.825 -0.751 1.00 90.00 73 ILE A CA 1
ATOM 555 C C . ILE A 1 73 ? -5.235 -12.632 -0.235 1.00 90.00 73 ILE A C 1
ATOM 557 O O . ILE A 1 73 ? -5.767 -11.519 -0.222 1.00 90.00 73 ILE A O 1
ATOM 561 N N . ASN A 1 74 ? -5.859 -13.722 0.204 1.00 90.00 74 ASN A N 1
ATOM 562 C CA . ASN A 1 74 ? -7.218 -13.690 0.726 1.00 90.00 74 ASN A CA 1
ATOM 563 C C . ASN A 1 74 ? -7.296 -12.874 2.021 1.00 90.00 74 ASN A C 1
ATOM 565 O O . ASN A 1 74 ? -6.582 -13.121 2.990 1.00 90.00 74 ASN A O 1
ATOM 569 N N . SER A 1 75 ? -8.213 -11.912 2.052 1.00 90.12 75 SER A N 1
ATOM 570 C CA . SER A 1 75 ? -8.488 -11.087 3.220 1.00 90.12 75 SER A CA 1
ATOM 571 C C . SER A 1 75 ? -9.907 -10.540 3.171 1.00 90.12 75 SER A C 1
ATOM 573 O O . SER A 1 75 ? -10.269 -9.731 2.314 1.00 90.12 75 SER A O 1
ATOM 575 N N . THR A 1 76 ? -10.714 -10.929 4.156 1.00 91.62 76 THR A N 1
ATOM 576 C CA . THR A 1 76 ? -12.104 -10.473 4.292 1.00 91.62 76 THR A CA 1
ATOM 577 C C . THR A 1 76 ? -12.237 -9.181 5.099 1.00 91.62 76 THR A C 1
ATOM 579 O O . THR A 1 76 ? -13.340 -8.783 5.482 1.00 91.62 76 THR A O 1
ATOM 582 N N . VAL A 1 77 ? -11.121 -8.522 5.418 1.00 91.94 77 VAL A N 1
ATOM 583 C CA . VAL A 1 77 ? -11.117 -7.304 6.228 1.00 91.94 77 VAL A CA 1
ATOM 584 C C . VAL A 1 77 ? -11.628 -6.137 5.394 1.00 91.94 77 VAL A C 1
ATOM 586 O O . VAL A 1 77 ? -10.962 -5.656 4.493 1.00 91.94 77 VAL A O 1
ATOM 589 N N . ALA A 1 78 ? -12.837 -5.668 5.696 1.00 91.00 78 ALA A N 1
ATOM 590 C CA . ALA A 1 78 ? -13.452 -4.494 5.060 1.00 91.00 78 ALA A CA 1
ATOM 591 C C . ALA A 1 78 ? -13.398 -3.226 5.942 1.00 91.00 78 ALA A C 1
ATOM 593 O O . ALA A 1 78 ? -13.795 -2.127 5.536 1.00 91.00 78 ALA A O 1
ATOM 594 N N . LYS A 1 79 ? -12.950 -3.393 7.187 1.00 92.12 79 LYS A N 1
ATOM 595 C CA . LYS A 1 79 ? -12.773 -2.356 8.205 1.00 92.12 79 LYS A CA 1
ATOM 596 C C . LYS A 1 79 ? -11.607 -2.773 9.091 1.00 92.12 79 LYS A C 1
ATOM 598 O O . LYS A 1 79 ? -11.497 -3.953 9.402 1.00 92.12 79 LYS A O 1
ATOM 603 N N . GLY A 1 80 ? -10.819 -1.814 9.542 1.00 94.06 80 GLY A N 1
ATOM 604 C CA . GLY A 1 80 ? -9.699 -2.075 10.429 1.00 94.06 80 GLY A CA 1
ATOM 605 C C . GLY A 1 80 ? -8.451 -1.325 10.001 1.00 94.06 80 GLY A C 1
ATOM 606 O O . GLY A 1 80 ? -8.571 -0.186 9.538 1.00 94.06 80 GLY A O 1
ATOM 607 N N . THR A 1 81 ? -7.293 -1.958 10.165 1.00 95.00 81 THR A N 1
ATOM 608 C CA . THR A 1 81 ? -5.983 -1.371 9.885 1.00 95.00 81 THR A CA 1
ATOM 609 C C . THR A 1 81 ? -5.159 -2.296 8.993 1.00 95.00 81 THR A C 1
ATOM 611 O O . THR A 1 81 ? -5.040 -3.486 9.275 1.00 95.00 81 THR A O 1
ATOM 614 N N . TRP A 1 82 ? -4.562 -1.729 7.948 1.00 95.38 82 TRP A N 1
ATOM 615 C CA . TRP A 1 82 ? -3.507 -2.339 7.142 1.00 95.38 82 TRP A CA 1
ATOM 616 C C . TRP A 1 82 ? -2.224 -1.573 7.424 1.00 95.38 82 TRP A C 1
ATOM 618 O O . TRP A 1 82 ? -2.209 -0.353 7.276 1.00 95.38 82 TRP A O 1
ATOM 628 N N . SER A 1 83 ? -1.185 -2.273 7.845 1.00 95.94 83 SER A N 1
ATOM 629 C CA . SER A 1 83 ? 0.101 -1.704 8.232 1.00 95.94 83 SER A CA 1
ATOM 630 C C . SER A 1 83 ? 1.201 -2.436 7.476 1.00 95.94 83 SER A C 1
ATOM 632 O O . SER A 1 83 ? 1.073 -3.640 7.270 1.00 95.94 83 SER A O 1
ATOM 634 N N . PHE A 1 84 ? 2.212 -1.733 6.983 1.00 96.81 84 PHE A N 1
ATOM 635 C CA . PHE A 1 84 ? 3.338 -2.332 6.264 1.00 96.81 84 PHE A CA 1
ATOM 636 C C . PHE A 1 84 ? 4.524 -1.375 6.236 1.00 96.81 84 PHE A C 1
ATOM 638 O O . PHE A 1 84 ? 4.343 -0.153 6.283 1.00 96.81 84 PHE A O 1
ATOM 645 N N . ASP A 1 85 ? 5.724 -1.927 6.090 1.00 97.00 85 ASP A N 1
ATOM 646 C CA . ASP A 1 85 ? 6.905 -1.131 5.782 1.00 97.00 85 ASP A CA 1
ATOM 647 C C . ASP A 1 85 ? 7.162 -1.152 4.276 1.00 97.00 85 ASP A C 1
ATOM 649 O O . ASP A 1 85 ? 7.038 -2.172 3.599 1.00 97.00 85 ASP A O 1
ATOM 653 N N . LEU A 1 86 ? 7.508 0.010 3.734 1.00 95.50 86 LEU A N 1
ATOM 654 C CA . LEU A 1 86 ? 7.815 0.204 2.327 1.00 95.50 86 LEU A CA 1
ATOM 655 C C . LEU A 1 86 ? 9.201 0.813 2.203 1.00 95.50 86 LEU A C 1
ATOM 657 O O . LEU A 1 86 ? 9.474 1.886 2.739 1.00 95.50 86 LEU A O 1
ATOM 661 N N . LYS A 1 87 ? 10.063 0.161 1.433 1.00 94.44 87 LYS A N 1
ATOM 662 C CA . LYS A 1 87 ? 11.358 0.691 1.036 1.00 94.44 87 LYS A CA 1
ATOM 663 C C . LYS A 1 87 ? 11.336 1.037 -0.441 1.00 94.44 87 LYS A C 1
ATOM 665 O O . LYS A 1 87 ? 11.117 0.155 -1.262 1.00 94.44 87 LYS A O 1
ATOM 670 N N . ILE A 1 88 ? 11.587 2.296 -0.784 1.00 90.94 88 ILE A N 1
ATOM 671 C CA . ILE A 1 88 ? 11.702 2.737 -2.179 1.00 90.94 88 ILE A CA 1
ATOM 672 C C . ILE A 1 88 ? 13.160 3.083 -2.481 1.00 90.94 88 ILE A C 1
ATOM 674 O O . ILE A 1 88 ? 13.731 3.987 -1.864 1.00 90.94 88 ILE A O 1
ATOM 678 N N . ASP A 1 89 ? 13.750 2.372 -3.443 1.00 85.38 89 ASP A N 1
ATOM 679 C CA . ASP A 1 89 ? 15.117 2.612 -3.902 1.00 85.38 89 ASP A CA 1
ATOM 680 C C . ASP A 1 89 ? 15.265 4.015 -4.535 1.00 85.38 89 ASP A C 1
ATOM 682 O O . ASP A 1 89 ? 14.451 4.461 -5.342 1.00 85.38 89 ASP A O 1
ATOM 686 N N . GLU A 1 90 ? 16.343 4.727 -4.190 1.00 73.00 90 GLU A N 1
ATOM 687 C CA . GLU A 1 90 ? 16.576 6.126 -4.601 1.00 73.00 90 GLU A CA 1
ATOM 688 C C . GLU A 1 90 ? 16.778 6.314 -6.112 1.00 73.00 90 GLU A C 1
ATOM 690 O O . GLU A 1 90 ? 16.497 7.381 -6.670 1.00 73.00 90 GLU A O 1
ATOM 695 N N . ILE A 1 91 ? 17.308 5.283 -6.766 1.00 64.25 91 ILE A N 1
ATOM 696 C CA . ILE A 1 91 ? 17.842 5.361 -8.128 1.00 64.25 91 ILE A CA 1
ATOM 697 C C . ILE A 1 91 ? 16.746 5.105 -9.166 1.00 64.25 91 ILE A C 1
ATOM 699 O O . ILE A 1 91 ? 16.819 5.621 -10.281 1.00 64.25 91 ILE A O 1
ATOM 703 N N . GLU A 1 92 ? 15.716 4.349 -8.802 1.00 69.50 92 GLU A N 1
ATOM 704 C CA . GLU A 1 92 ? 14.694 3.898 -9.738 1.00 69.50 92 GLU A CA 1
ATOM 705 C C . GLU A 1 92 ? 13.454 4.796 -9.681 1.00 69.50 92 GLU A C 1
ATOM 707 O O . GLU A 1 92 ? 13.159 5.467 -8.685 1.00 69.50 92 GLU A O 1
ATOM 712 N N . ASP A 1 93 ? 12.752 4.875 -10.806 1.00 81.12 93 ASP A N 1
ATOM 713 C CA . ASP A 1 93 ? 11.390 5.383 -10.815 1.00 81.12 93 ASP A CA 1
ATOM 714 C C . ASP A 1 93 ? 10.459 4.244 -10.411 1.00 81.12 93 ASP A C 1
ATOM 716 O O . ASP A 1 93 ? 10.586 3.116 -10.884 1.00 81.12 93 ASP A O 1
ATOM 720 N N . THR A 1 94 ? 9.536 4.556 -9.514 1.00 82.50 94 THR A N 1
ATOM 721 C CA . THR A 1 94 ? 8.688 3.592 -8.831 1.00 82.50 94 THR A CA 1
ATOM 722 C C . THR A 1 94 ? 7.236 3.945 -9.067 1.00 82.50 94 THR A C 1
ATOM 724 O O . THR A 1 94 ? 6.824 5.106 -8.968 1.00 82.50 94 THR A O 1
ATOM 727 N N . HIS A 1 95 ? 6.465 2.901 -9.340 1.00 87.81 95 HIS A N 1
ATOM 728 C CA . HIS A 1 95 ? 5.016 2.897 -9.357 1.00 87.81 95 HIS A CA 1
ATOM 729 C C . HIS A 1 95 ? 4.574 1.629 -8.646 1.00 87.81 95 HIS A C 1
ATOM 731 O O . HIS A 1 95 ? 4.476 0.549 -9.235 1.00 87.81 95 HIS A O 1
ATOM 737 N N . PHE A 1 96 ? 4.335 1.795 -7.356 1.00 89.25 96 PHE A N 1
ATOM 738 C CA . PHE A 1 96 ? 4.004 0.722 -6.440 1.00 89.25 96 PHE A CA 1
ATOM 739 C C . PHE A 1 96 ? 2.645 1.004 -5.817 1.00 89.25 96 PHE A C 1
ATOM 741 O O . PHE A 1 96 ? 2.315 2.156 -5.542 1.00 89.25 96 PHE A O 1
ATOM 748 N N . GLY A 1 97 ? 1.837 -0.023 -5.607 1.00 90.25 97 GLY A N 1
ATOM 749 C CA . GLY A 1 97 ? 0.512 0.127 -5.036 1.00 90.25 97 GLY A CA 1
ATOM 750 C C . GLY A 1 97 ? 0.169 -1.006 -4.091 1.00 90.25 97 GLY A C 1
ATOM 751 O O . GLY A 1 97 ? 0.497 -2.159 -4.349 1.00 90.25 97 GLY A O 1
ATOM 752 N N . VAL A 1 98 ? -0.549 -0.671 -3.026 1.00 91.56 98 VAL A N 1
ATOM 753 C CA . VAL A 1 98 ? -1.233 -1.647 -2.178 1.00 91.56 98 VAL A CA 1
ATOM 754 C C . VAL A 1 98 ? -2.725 -1.395 -2.313 1.00 91.56 98 VAL A C 1
ATOM 756 O O . VAL A 1 98 ? -3.213 -0.313 -1.978 1.00 91.56 98 VAL A O 1
ATOM 759 N N . ALA A 1 99 ? -3.447 -2.378 -2.839 1.00 89.88 99 ALA A N 1
ATOM 760 C CA . ALA A 1 99 ? -4.895 -2.382 -2.893 1.00 89.88 99 ALA A CA 1
ATOM 761 C C . ALA A 1 99 ? -5.478 -3.167 -1.712 1.00 89.88 99 ALA A C 1
ATOM 763 O O . ALA A 1 99 ? -5.011 -4.243 -1.343 1.00 89.88 99 ALA A O 1
ATOM 764 N N . PHE A 1 100 ? -6.516 -2.598 -1.116 1.00 87.88 100 PHE A N 1
ATOM 765 C CA . PHE A 1 100 ? -7.208 -3.103 0.060 1.00 87.88 100 PHE A CA 1
ATOM 766 C C . PHE A 1 100 ? -8.713 -2.978 -0.152 1.00 87.88 100 PHE A C 1
ATOM 768 O O . PHE A 1 100 ? -9.180 -2.179 -0.970 1.00 87.88 100 PHE A O 1
ATOM 775 N N . MET A 1 101 ? -9.488 -3.780 0.581 1.00 87.06 101 MET A N 1
ATOM 776 C CA . MET A 1 101 ? -10.911 -3.968 0.281 1.00 87.06 101 MET A CA 1
ATOM 777 C C . MET A 1 101 ? -11.152 -4.420 -1.160 1.00 87.06 101 MET A C 1
ATOM 779 O O . MET A 1 101 ? -12.100 -3.981 -1.815 1.00 87.06 101 MET A O 1
ATOM 783 N N . TYR A 1 102 ? -10.243 -5.253 -1.658 1.00 82.44 102 TYR A N 1
ATOM 784 C CA . TYR A 1 102 ? -10.242 -5.717 -3.029 1.00 82.44 102 TYR A CA 1
ATOM 785 C C . TYR A 1 102 ? -11.301 -6.811 -3.175 1.00 82.44 102 TYR A C 1
ATOM 787 O O . TYR A 1 102 ? -11.217 -7.834 -2.498 1.00 82.44 102 TYR A O 1
ATOM 795 N N . THR A 1 103 ? -12.313 -6.583 -4.008 1.00 83.69 103 THR A N 1
ATOM 796 C CA . THR A 1 103 ? -13.375 -7.549 -4.334 1.00 83.69 103 THR A CA 1
ATOM 797 C C . THR A 1 103 ? -13.373 -7.774 -5.842 1.00 83.69 103 THR A C 1
ATOM 799 O O . THR A 1 103 ? -13.431 -6.803 -6.604 1.00 83.69 103 THR A O 1
ATOM 802 N N . ILE A 1 104 ? -13.325 -9.032 -6.275 1.00 76.00 104 ILE A N 1
ATOM 803 C CA . ILE A 1 104 ? -13.413 -9.393 -7.691 1.00 76.00 104 ILE A CA 1
ATOM 804 C C . ILE A 1 104 ? -14.894 -9.401 -8.067 1.00 76.00 104 ILE A C 1
ATOM 806 O O . ILE A 1 104 ? -15.699 -10.112 -7.474 1.00 76.00 104 ILE A O 1
ATOM 810 N N . LEU A 1 105 ? -15.285 -8.596 -9.051 1.00 70.06 105 LEU A N 1
ATOM 811 C CA . LEU A 1 105 ? -16.621 -8.670 -9.629 1.00 70.06 105 LEU A CA 1
ATOM 812 C C . LEU A 1 105 ? -16.601 -9.757 -10.701 1.00 70.06 105 LEU A C 1
ATOM 814 O O . LEU A 1 105 ? -15.736 -9.743 -11.572 1.00 70.06 105 LEU A O 1
ATOM 818 N N . ASP A 1 106 ? -17.545 -10.697 -10.622 1.00 57.69 106 ASP A N 1
ATOM 819 C CA . ASP A 1 106 ? -17.653 -11.856 -11.513 1.00 57.69 106 ASP A CA 1
ATOM 820 C C . ASP A 1 106 ? -17.320 -11.521 -12.980 1.00 57.69 106 ASP A C 1
ATOM 822 O O . ASP A 1 106 ? -18.117 -10.948 -13.727 1.00 57.69 106 ASP A O 1
ATOM 826 N N . GLY A 1 107 ? -16.130 -11.939 -13.399 1.00 49.91 107 GLY A N 1
ATOM 827 C CA . GLY A 1 107 ? -15.595 -11.765 -14.738 1.00 49.91 107 GLY A CA 1
ATOM 828 C C . GLY A 1 107 ? -14.555 -12.846 -14.952 1.00 49.91 107 GLY A C 1
ATOM 829 O O . GLY A 1 107 ? -13.492 -12.828 -14.350 1.00 49.91 107 GLY A O 1
ATOM 830 N N . LYS A 1 108 ? -14.891 -13.860 -15.752 1.00 43.06 108 LYS A N 1
ATOM 831 C CA . LYS A 1 108 ? -13.980 -14.971 -16.033 1.00 43.06 108 LYS A CA 1
ATOM 832 C C . LYS A 1 108 ? -12.653 -14.433 -16.568 1.00 43.06 108 LYS A C 1
ATOM 834 O O . LYS A 1 108 ? -12.658 -13.723 -17.574 1.00 43.06 108 LYS A O 1
ATOM 839 N N . TYR A 1 109 ? -11.550 -14.923 -16.004 1.00 43.25 109 TYR A N 1
ATOM 840 C CA . TYR A 1 109 ? -10.305 -15.108 -16.743 1.00 43.25 109 TYR A CA 1
ATOM 841 C C . TYR A 1 109 ? -10.652 -15.705 -18.107 1.00 43.25 109 TYR A C 1
ATOM 843 O O . TYR A 1 109 ? -11.077 -16.863 -18.205 1.00 43.25 109 TYR A O 1
ATOM 851 N N . ASN A 1 110 ? -10.505 -14.926 -19.173 1.00 37.38 110 ASN A N 1
ATOM 852 C CA . ASN A 1 110 ? -10.621 -15.474 -20.511 1.00 37.38 110 ASN A CA 1
ATOM 853 C C . ASN A 1 110 ? -9.291 -16.176 -20.821 1.00 37.38 110 ASN A C 1
ATOM 855 O O . ASN A 1 110 ? -8.450 -15.652 -21.538 1.00 37.38 110 ASN A O 1
ATOM 859 N N . LEU A 1 111 ? -9.086 -17.381 -20.268 1.00 39.12 111 LEU A N 1
ATOM 860 C CA . LEU A 1 111 ? -7.920 -18.244 -20.540 1.00 39.12 111 LEU A CA 1
ATOM 861 C C . LEU A 1 111 ? -7.851 -18.718 -22.012 1.00 39.12 111 LEU A C 1
ATOM 863 O O . LEU A 1 111 ? -7.047 -19.577 -22.363 1.00 39.12 111 LEU A O 1
ATOM 867 N N . SER A 1 112 ? -8.695 -18.186 -22.900 1.00 34.44 112 SER A N 1
ATOM 868 C CA . SER A 1 112 ? -8.762 -18.530 -24.317 1.00 34.44 112 SER A CA 1
ATOM 869 C C . SER A 1 112 ? -7.967 -17.557 -25.192 1.00 34.44 112 SER A C 1
ATOM 871 O O . SER A 1 112 ? -8.525 -17.014 -26.137 1.00 34.44 112 SER A O 1
ATOM 873 N N . GLY A 1 113 ? -6.690 -17.299 -24.887 1.00 41.50 113 GLY A N 1
ATOM 874 C CA . GLY A 1 113 ? -5.752 -16.613 -25.798 1.00 41.50 113 GLY A CA 1
ATOM 875 C C . GLY A 1 113 ? -6.134 -15.199 -26.274 1.00 41.50 113 GLY A C 1
ATOM 876 O O . GLY A 1 113 ? -5.437 -14.629 -27.110 1.00 41.50 113 GLY A O 1
ATOM 877 N N . GLU A 1 114 ? -7.216 -14.622 -25.757 1.00 40.38 114 GLU A N 1
ATOM 878 C CA . GLU A 1 114 ? -7.590 -13.226 -25.926 1.00 40.38 114 GLU A CA 1
ATOM 879 C C . GLU A 1 114 ? -7.105 -12.491 -24.678 1.00 40.38 114 GLU A C 1
ATOM 881 O O . GLU A 1 114 ? -7.350 -12.953 -23.568 1.00 40.38 114 GLU A O 1
ATOM 886 N N . THR A 1 115 ? -6.377 -11.387 -24.877 1.00 43.16 115 THR A N 1
ATOM 887 C CA . THR A 1 115 ? -5.805 -10.498 -23.846 1.00 43.16 115 THR A CA 1
ATOM 888 C C . THR A 1 115 ? -6.556 -10.572 -22.512 1.00 43.16 115 THR A C 1
ATOM 890 O O . THR A 1 115 ? -7.744 -10.233 -22.517 1.00 43.16 115 THR A O 1
ATOM 893 N N . PRO A 1 116 ? -5.893 -10.947 -21.395 1.00 46.59 116 PRO A N 1
ATOM 894 C CA . PRO A 1 116 ? -6.473 -10.851 -20.064 1.00 46.59 116 PRO A CA 1
ATOM 895 C C . PRO A 1 116 ? -7.053 -9.451 -19.904 1.00 46.59 116 PRO A C 1
ATOM 897 O O . PRO A 1 116 ? -6.331 -8.452 -19.983 1.00 46.59 116 PRO A O 1
ATOM 900 N N . VAL A 1 117 ? -8.375 -9.375 -19.792 1.00 46.19 117 VAL A N 1
ATOM 901 C CA . VAL A 1 117 ? -9.023 -8.155 -19.335 1.00 46.19 117 VAL A CA 1
ATOM 902 C C . VAL A 1 117 ? -8.716 -8.125 -17.842 1.00 46.19 117 VAL A C 1
ATOM 904 O O . VAL A 1 117 ? -8.964 -9.143 -17.195 1.00 46.19 117 VAL A O 1
ATOM 907 N N . PRO A 1 118 ? -8.126 -7.041 -17.303 1.00 51.84 118 PRO A N 1
ATOM 908 C CA . PRO A 1 118 ? -7.986 -6.906 -15.860 1.00 51.84 118 PRO A CA 1
ATOM 909 C C . PRO A 1 118 ? -9.356 -7.172 -15.251 1.00 51.84 118 PRO A C 1
ATOM 911 O O . PRO A 1 118 ? -10.338 -6.666 -15.801 1.00 51.84 118 PRO A O 1
ATOM 914 N N . ASP A 1 119 ? -9.417 -7.979 -14.194 1.00 55.62 119 ASP A N 1
ATOM 915 C CA . ASP A 1 119 ? -10.671 -8.279 -13.505 1.00 55.62 119 ASP A CA 1
ATOM 916 C C . ASP A 1 119 ? -11.498 -6.990 -13.357 1.00 55.62 119 ASP A C 1
ATOM 918 O O . ASP A 1 119 ? -10.945 -5.914 -13.111 1.00 55.62 119 ASP A O 1
ATOM 922 N N . ASP A 1 120 ? -12.815 -7.043 -13.539 1.00 66.31 120 ASP A N 1
ATOM 923 C CA . ASP A 1 120 ? -13.624 -5.935 -13.044 1.00 66.31 120 ASP A CA 1
ATOM 924 C C . ASP A 1 120 ? -13.557 -6.063 -11.517 1.00 66.31 120 ASP A C 1
ATOM 926 O O . ASP A 1 120 ? -14.011 -7.051 -10.957 1.00 66.31 120 ASP A O 1
ATOM 930 N N . TRP A 1 121 ? -12.918 -5.125 -10.824 1.00 73.75 121 TRP A N 1
ATOM 931 C CA . TRP A 1 121 ? -12.786 -5.180 -9.367 1.00 73.75 121 TRP A CA 1
ATOM 932 C C . TRP A 1 121 ? -13.198 -3.870 -8.726 1.00 73.75 121 TRP A C 1
ATOM 934 O O . TRP A 1 121 ? -13.140 -2.796 -9.333 1.00 73.75 121 TRP A O 1
ATOM 944 N N . THR A 1 122 ? -13.629 -3.976 -7.476 1.00 83.81 122 THR A N 1
ATOM 945 C CA . THR A 1 122 ? -13.892 -2.826 -6.619 1.00 83.81 122 THR A CA 1
ATOM 946 C C . THR A 1 122 ? -12.964 -2.843 -5.425 1.00 83.81 122 THR A C 1
ATOM 948 O O . THR A 1 122 ? -12.515 -3.892 -4.966 1.00 83.81 122 THR A O 1
ATOM 951 N N . GLY A 1 123 ? -12.660 -1.657 -4.919 1.00 88.62 123 GLY A N 1
ATOM 952 C CA . GLY A 1 123 ? -11.836 -1.513 -3.734 1.00 88.62 123 GLY A CA 1
ATOM 953 C C . GLY A 1 123 ? -11.149 -0.169 -3.688 1.00 88.62 123 GLY A C 1
ATOM 954 O O . GLY A 1 123 ? -11.503 0.772 -4.406 1.00 88.62 123 GLY A O 1
ATOM 955 N N . TYR A 1 124 ? -10.143 -0.090 -2.836 1.00 90.62 124 TYR A N 1
ATOM 956 C CA . TYR A 1 124 ? -9.299 1.081 -2.713 1.00 90.62 124 TYR A CA 1
ATOM 957 C C . TYR A 1 124 ? -7.848 0.688 -2.932 1.00 90.62 124 TYR A C 1
ATOM 959 O O . TYR A 1 124 ? -7.461 -0.460 -2.743 1.00 90.62 124 TYR A O 1
ATOM 967 N N . GLY A 1 125 ? -7.032 1.653 -3.325 1.00 90.38 125 GLY A N 1
ATOM 968 C CA . GLY A 1 125 ? -5.593 1.482 -3.364 1.00 90.38 125 GLY A CA 1
ATOM 969 C C . GLY A 1 125 ? -4.870 2.725 -2.905 1.00 90.38 125 GLY A C 1
ATOM 970 O O . GLY A 1 125 ? -5.330 3.853 -3.108 1.00 90.38 125 GLY A O 1
ATOM 971 N N . LEU A 1 126 ? -3.722 2.493 -2.288 1.00 91.50 126 LEU A N 1
ATOM 972 C CA . LEU A 1 126 ? -2.715 3.500 -2.040 1.00 91.50 126 LEU A CA 1
ATOM 973 C C . LEU A 1 126 ? -1.584 3.288 -3.039 1.00 91.50 126 LEU A C 1
ATOM 975 O O . LEU A 1 126 ? -0.971 2.226 -3.061 1.00 91.50 126 LEU A O 1
ATOM 979 N N . VAL A 1 127 ? -1.342 4.291 -3.878 1.00 89.69 127 VAL A N 1
ATOM 980 C CA . VAL A 1 127 ? -0.345 4.244 -4.950 1.00 89.69 127 VAL A CA 1
ATOM 981 C C . VAL A 1 127 ? 0.775 5.232 -4.652 1.00 89.69 127 VAL A C 1
ATOM 983 O O . VAL A 1 127 ? 0.510 6.413 -4.433 1.00 89.69 127 VAL A O 1
ATOM 986 N N . PHE A 1 128 ? 2.012 4.756 -4.697 1.00 88.19 128 PHE A N 1
ATOM 987 C CA . PHE A 1 128 ? 3.246 5.510 -4.524 1.00 88.19 128 PHE A CA 1
ATOM 988 C C . PHE A 1 128 ? 3.912 5.719 -5.878 1.00 88.19 128 PHE A C 1
ATOM 990 O O . PHE A 1 128 ? 4.077 4.777 -6.657 1.00 88.19 128 PHE A O 1
ATOM 997 N N . LEU A 1 129 ? 4.290 6.964 -6.152 1.00 85.56 129 LEU A N 1
ATOM 998 C CA . LEU A 1 129 ? 4.894 7.375 -7.413 1.00 85.56 129 LEU A CA 1
ATOM 999 C C . LEU A 1 129 ? 6.137 8.205 -7.122 1.00 85.56 129 LEU A C 1
ATOM 1001 O O . LEU A 1 129 ? 6.045 9.169 -6.365 1.00 85.56 129 LEU A O 1
ATOM 1005 N N . THR A 1 130 ? 7.274 7.884 -7.739 1.00 81.44 130 THR A N 1
ATOM 1006 C CA . THR A 1 130 ? 8.500 8.701 -7.610 1.00 81.44 130 THR A CA 1
ATOM 1007 C C . THR A 1 130 ? 8.873 9.485 -8.864 1.00 81.44 130 THR A C 1
ATOM 1009 O O . THR A 1 130 ? 9.756 10.339 -8.794 1.00 81.44 130 THR A O 1
ATOM 1012 N N . TYR A 1 131 ? 8.183 9.266 -9.984 1.00 75.06 131 TYR A N 1
ATOM 1013 C CA . TYR A 1 131 ? 8.425 9.981 -11.236 1.00 75.06 131 TYR A CA 1
ATOM 1014 C C . TYR A 1 131 ? 7.443 11.137 -11.449 1.00 75.06 131 TYR A C 1
ATOM 1016 O O . TYR A 1 131 ? 6.339 11.179 -10.899 1.00 75.06 131 TYR A O 1
ATOM 1024 N N . GLU A 1 132 ? 7.843 12.069 -12.308 1.00 70.94 132 GLU A N 1
ATOM 1025 C CA . GLU A 1 132 ? 6.990 13.141 -12.805 1.00 70.94 132 GLU A CA 1
ATOM 1026 C C . GLU A 1 132 ? 6.601 12.848 -14.254 1.00 70.94 132 GLU A C 1
ATOM 1028 O O . GLU A 1 132 ? 7.443 12.533 -15.098 1.00 70.94 132 GLU A O 1
ATOM 1033 N N . ARG A 1 133 ? 5.306 12.927 -14.563 1.00 65.00 133 ARG A N 1
ATOM 1034 C CA . ARG A 1 133 ? 4.827 12.843 -15.939 1.00 65.00 133 ARG A CA 1
ATOM 1035 C C . ARG A 1 133 ? 4.735 14.254 -16.509 1.00 65.00 133 ARG A C 1
ATOM 1037 O O . ARG A 1 133 ? 4.105 15.126 -15.921 1.00 65.00 133 ARG A O 1
ATOM 1044 N N . ASN A 1 134 ? 5.300 14.448 -17.703 1.00 52.47 134 ASN A N 1
ATOM 1045 C CA . ASN A 1 134 ? 5.369 15.735 -18.418 1.00 52.47 134 ASN A CA 1
ATOM 1046 C C . ASN A 1 134 ? 4.011 16.434 -18.670 1.00 52.47 134 ASN A C 1
ATOM 1048 O O . ASN A 1 134 ? 3.988 17.550 -19.182 1.00 52.47 134 ASN A O 1
ATOM 1052 N N . ASP A 1 135 ? 2.879 15.792 -18.368 1.00 57.69 135 ASP A N 1
ATOM 1053 C CA . ASP A 1 135 ? 1.549 16.400 -18.430 1.00 57.69 135 ASP A CA 1
ATOM 1054 C C . ASP A 1 135 ? 1.154 17.147 -17.138 1.00 57.69 135 ASP A C 1
ATOM 1056 O O . ASP A 1 135 ? 0.054 17.693 -17.076 1.00 57.69 135 ASP A O 1
ATOM 1060 N N . ASN A 1 136 ? 2.033 17.208 -16.124 1.00 50.19 136 ASN A N 1
ATOM 1061 C CA . ASN A 1 136 ? 1.806 17.813 -14.800 1.00 50.19 136 ASN A CA 1
ATOM 1062 C C . ASN A 1 136 ? 0.588 17.244 -14.047 1.00 50.19 136 ASN A C 1
ATOM 1064 O O . ASN A 1 136 ? 0.151 17.803 -13.038 1.00 50.19 136 ASN A O 1
ATOM 1068 N N . LEU A 1 137 ? 0.006 16.139 -14.520 1.00 54.72 137 LEU A N 1
ATOM 1069 C CA . LEU A 1 137 ? -1.159 15.521 -13.889 1.00 54.72 137 LEU A CA 1
ATOM 1070 C C . LEU A 1 137 ? -0.744 14.526 -12.808 1.00 54.72 137 LEU A C 1
ATOM 1072 O O . LEU A 1 137 ? -1.546 14.208 -11.923 1.00 54.72 137 LEU A O 1
ATOM 1076 N N . ILE A 1 138 ? 0.490 14.031 -12.877 1.00 64.25 138 ILE A N 1
ATOM 1077 C CA . ILE A 1 138 ? 1.042 13.017 -11.989 1.00 64.25 138 ILE A CA 1
ATOM 1078 C C . ILE A 1 138 ? 2.481 13.422 -11.656 1.00 64.25 138 ILE A C 1
ATOM 1080 O O . ILE A 1 138 ? 3.341 13.424 -12.532 1.00 64.25 138 ILE A O 1
ATOM 1084 N N . GLY A 1 139 ? 2.712 13.798 -10.401 1.00 73.75 139 GLY A N 1
ATOM 1085 C CA . GLY A 1 139 ? 4.038 14.047 -9.838 1.00 73.75 139 GLY A CA 1
ATOM 1086 C C . GLY A 1 139 ? 4.318 13.079 -8.689 1.00 73.75 139 GLY A C 1
ATOM 1087 O O . GLY A 1 139 ? 3.411 12.326 -8.309 1.00 73.75 139 GLY A O 1
ATOM 1088 N N . PRO A 1 140 ? 5.533 13.113 -8.118 1.00 85.31 140 PRO A N 1
ATOM 1089 C CA . PRO A 1 140 ? 5.878 12.250 -7.007 1.00 85.31 140 PRO A CA 1
ATOM 1090 C C . PRO A 1 140 ? 4.929 12.491 -5.828 1.00 85.31 140 PRO A C 1
ATOM 1092 O O . PRO A 1 140 ? 4.542 13.626 -5.516 1.00 85.31 140 PRO A O 1
ATOM 1095 N N . GLY A 1 141 ? 4.480 11.405 -5.216 1.00 90.75 141 GLY A N 1
ATOM 1096 C CA . GLY A 1 141 ? 3.463 11.470 -4.181 1.00 90.75 141 GLY A CA 1
ATOM 1097 C C . GLY A 1 141 ? 2.825 10.139 -3.841 1.00 90.75 141 GLY A C 1
ATOM 1098 O O . GLY A 1 141 ? 3.155 9.088 -4.392 1.00 90.75 141 GLY A O 1
ATOM 1099 N N . MET A 1 142 ? 1.847 10.239 -2.949 1.00 91.94 142 MET A N 1
ATOM 1100 C CA . MET A 1 142 ? 0.904 9.178 -2.636 1.00 91.94 142 MET A CA 1
ATOM 1101 C C . MET A 1 142 ? -0.473 9.545 -3.176 1.00 91.94 142 MET A C 1
ATOM 1103 O O . MET A 1 142 ? -0.967 10.652 -2.947 1.00 91.94 142 MET A O 1
ATOM 1107 N N . ASN A 1 143 ? -1.126 8.611 -3.851 1.00 90.38 143 ASN A N 1
ATOM 1108 C CA . ASN A 1 143 ? -2.489 8.772 -4.325 1.00 90.38 143 ASN A CA 1
ATOM 1109 C C . ASN A 1 143 ? -3.382 7.740 -3.663 1.00 90.38 143 ASN A C 1
ATOM 1111 O O . ASN A 1 143 ? -3.118 6.543 -3.743 1.00 90.38 143 ASN A O 1
ATOM 1115 N N . MET A 1 144 ? -4.481 8.211 -3.087 1.00 91.19 144 MET A N 1
ATOM 1116 C CA . MET A 1 144 ? -5.579 7.329 -2.752 1.00 91.19 144 MET A CA 1
ATOM 1117 C C . MET A 1 144 ? -6.507 7.205 -3.953 1.00 91.19 144 MET A C 1
ATOM 1119 O O . MET A 1 144 ? -6.992 8.210 -4.486 1.00 91.19 144 MET A O 1
ATOM 1123 N N . VAL A 1 145 ? -6.766 5.972 -4.360 1.00 89.44 145 VAL A N 1
ATOM 1124 C CA . VAL A 1 145 ? -7.574 5.629 -5.526 1.00 89.44 145 VAL A CA 1
ATOM 1125 C C . VAL A 1 145 ? -8.725 4.736 -5.083 1.00 89.44 145 VAL A C 1
ATOM 1127 O O . VAL A 1 145 ? -8.547 3.857 -4.247 1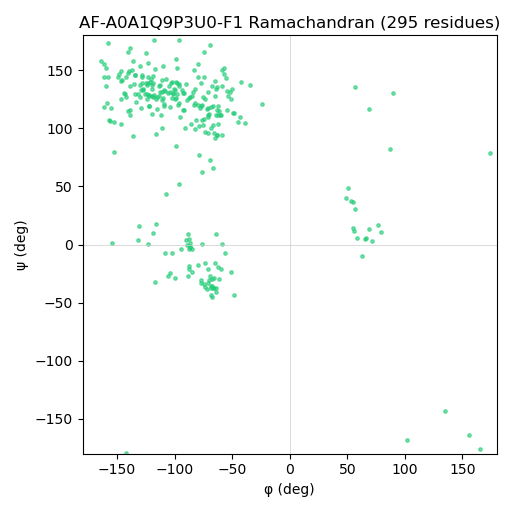.00 89.44 145 VAL A O 1
ATOM 1130 N N . ALA A 1 146 ? -9.910 4.973 -5.633 1.00 88.38 146 ALA A N 1
ATOM 1131 C CA . ALA A 1 146 ? -11.001 4.012 -5.631 1.00 88.38 146 ALA A CA 1
ATOM 1132 C C . ALA A 1 146 ? -11.054 3.335 -6.996 1.00 88.38 146 ALA A C 1
ATOM 1134 O O . ALA A 1 146 ? -11.017 4.021 -8.022 1.00 88.38 146 ALA A O 1
ATOM 1135 N N . PHE A 1 147 ? -11.178 2.017 -6.989 1.00 84.38 147 PHE A N 1
ATOM 1136 C CA . PHE A 1 147 ? -11.427 1.211 -8.172 1.00 84.38 147 PHE A CA 1
ATOM 1137 C C . PHE A 1 147 ? -12.897 0.827 -8.170 1.00 84.38 147 PHE A C 1
ATOM 1139 O O . PHE A 1 147 ? -13.426 0.359 -7.161 1.00 84.38 147 PHE A O 1
ATOM 1146 N N . ASP A 1 148 ? -13.567 1.121 -9.274 1.00 79.75 148 ASP A N 1
ATOM 1147 C CA . ASP A 1 148 ? -14.974 0.808 -9.481 1.00 79.75 148 ASP A CA 1
ATOM 1148 C C . ASP A 1 148 ? -15.232 0.864 -10.992 1.00 79.75 148 ASP A C 1
ATOM 1150 O O . ASP A 1 148 ? -15.044 1.923 -11.609 1.00 79.75 148 ASP A O 1
ATOM 1154 N N . PRO A 1 149 ? -15.645 -0.251 -11.619 1.00 70.88 149 PRO A N 1
ATOM 1155 C CA . PRO A 1 149 ? -15.816 -0.325 -13.068 1.00 70.88 149 PRO A CA 1
ATOM 1156 C C . PRO A 1 149 ? -16.927 0.593 -13.592 1.00 70.88 149 PRO A C 1
ATOM 1158 O O . PRO A 1 149 ? -16.977 0.869 -14.792 1.00 70.88 149 PRO A O 1
ATOM 1161 N N . SER A 1 150 ? -17.811 1.096 -12.723 1.00 73.00 150 SER A N 1
ATOM 1162 C CA . SER A 1 150 ? -18.814 2.095 -13.097 1.00 73.00 150 SER A CA 1
ATOM 1163 C C . SER A 1 150 ? -18.218 3.495 -13.316 1.00 73.00 150 SER A C 1
ATOM 1165 O O . SER A 1 150 ? -18.855 4.349 -13.941 1.00 73.00 150 SER A O 1
ATOM 1167 N N . LEU A 1 151 ? -16.988 3.742 -12.851 1.00 66.44 151 LEU A N 1
ATOM 1168 C CA . LEU A 1 151 ? -16.289 5.013 -13.010 1.00 66.44 151 LEU A CA 1
ATOM 1169 C C . LEU A 1 151 ? -15.673 5.159 -14.407 1.00 66.44 151 LEU A C 1
ATOM 1171 O O . LEU A 1 151 ? -15.312 4.198 -15.088 1.00 66.44 151 LEU A O 1
ATOM 1175 N N . PHE A 1 152 ? -15.476 6.408 -14.833 1.00 50.78 152 PHE A N 1
ATOM 1176 C CA . PHE A 1 152 ? -14.737 6.705 -16.058 1.00 50.78 152 PHE A CA 1
ATOM 1177 C C . PHE A 1 152 ? -13.288 6.207 -15.928 1.00 50.78 152 PHE A C 1
ATOM 1179 O O . PHE A 1 152 ? -12.557 6.673 -15.062 1.00 50.78 152 PHE A O 1
ATOM 1186 N N . GLN A 1 153 ? -12.878 5.285 -16.808 1.00 63.56 153 GLN A N 1
ATOM 1187 C CA . GLN A 1 153 ? -11.597 4.552 -16.753 1.00 63.56 153 GLN A CA 1
ATOM 1188 C C . GLN A 1 153 ? -11.465 3.538 -15.599 1.00 63.56 153 GLN A C 1
ATOM 1190 O O . GLN A 1 153 ? -10.360 3.073 -15.346 1.00 63.56 153 GLN A O 1
ATOM 1195 N N . GLY A 1 154 ? -12.559 3.178 -14.915 1.00 72.31 154 GLY A N 1
ATOM 1196 C CA . GLY A 1 154 ? -12.556 2.151 -13.861 1.00 72.31 154 GLY A CA 1
ATOM 1197 C C . GLY A 1 154 ? -11.862 2.560 -12.555 1.00 72.31 154 GLY A C 1
ATOM 1198 O O . GLY A 1 154 ? -11.761 1.756 -11.633 1.00 72.31 154 GLY A O 1
ATOM 1199 N N . GLN A 1 155 ? -11.385 3.804 -12.461 1.00 80.25 155 GLN A N 1
ATOM 1200 C CA . GLN A 1 155 ? -10.679 4.319 -11.293 1.00 80.25 155 GLN A CA 1
ATOM 1201 C C . GLN A 1 155 ? -10.968 5.805 -11.068 1.00 80.25 155 GLN A C 1
ATOM 1203 O O . GLN A 1 155 ? -11.132 6.581 -12.011 1.00 80.25 155 GLN A O 1
ATOM 1208 N N . GLN A 1 156 ? -10.953 6.232 -9.809 1.00 84.81 156 GLN A N 1
ATOM 1209 C CA . GLN A 1 156 ? -10.975 7.639 -9.428 1.00 84.81 156 GLN A CA 1
ATOM 1210 C C . GLN A 1 156 ? -9.944 7.899 -8.343 1.00 84.81 156 GLN A C 1
ATOM 1212 O O . GLN A 1 156 ? -9.945 7.262 -7.295 1.00 84.81 156 GLN A O 1
ATOM 1217 N N . ILE A 1 157 ? -9.122 8.921 -8.556 1.00 86.44 157 ILE A N 1
ATOM 1218 C CA . ILE A 1 157 ? -8.263 9.448 -7.502 1.00 86.44 157 ILE A CA 1
ATOM 1219 C C . ILE A 1 157 ? -9.153 10.178 -6.496 1.00 86.44 157 ILE A C 1
ATOM 1221 O O . ILE A 1 157 ? -9.725 11.221 -6.816 1.00 86.44 157 ILE A O 1
ATOM 1225 N N . ILE A 1 158 ? -9.273 9.620 -5.292 1.00 88.81 158 ILE A N 1
ATOM 1226 C CA . ILE A 1 158 ? -9.956 10.256 -4.162 1.00 88.81 158 ILE A CA 1
ATOM 1227 C C . ILE A 1 158 ? -9.144 11.475 -3.730 1.00 88.81 158 ILE A C 1
ATOM 1229 O O . ILE A 1 158 ? -9.687 12.561 -3.525 1.00 88.81 158 ILE A O 1
ATOM 1233 N N . LYS A 1 159 ? -7.820 11.309 -3.629 1.00 89.62 159 LYS A N 1
ATOM 1234 C CA . LYS A 1 159 ? -6.914 12.373 -3.201 1.00 89.62 159 LYS A CA 1
ATOM 1235 C C . LYS A 1 159 ? -5.487 12.112 -3.621 1.00 89.62 159 LYS A C 1
ATOM 1237 O O . LYS A 1 159 ? -5.049 10.970 -3.714 1.00 89.62 159 LYS A O 1
ATOM 1242 N N . LYS A 1 160 ? -4.769 13.213 -3.805 1.00 88.81 160 LYS A N 1
ATOM 1243 C CA . LYS A 1 160 ? -3.331 13.242 -4.034 1.00 88.81 160 LYS A CA 1
ATOM 1244 C C . LYS A 1 160 ? -2.648 13.909 -2.856 1.00 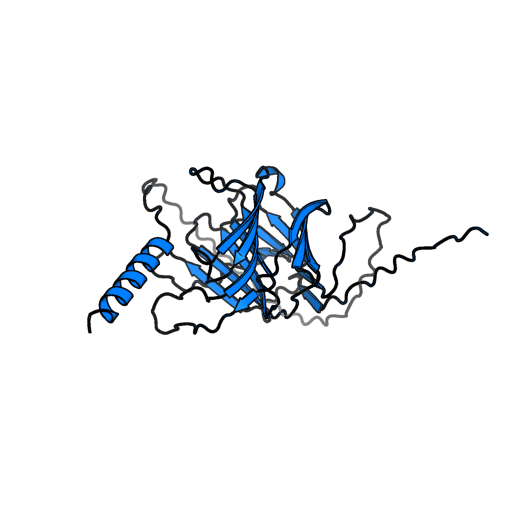88.81 160 LYS A C 1
ATOM 1246 O O . LYS A 1 160 ? -3.091 14.969 -2.408 1.00 88.81 160 LYS A O 1
ATOM 1251 N N . TYR A 1 161 ? -1.554 13.320 -2.413 1.00 90.00 161 TYR A N 1
ATOM 1252 C CA . TYR A 1 161 ? -0.599 13.930 -1.512 1.00 90.00 161 TYR A CA 1
ATOM 1253 C C . TYR A 1 161 ? 0.725 14.055 -2.261 1.00 90.00 161 TYR A C 1
ATOM 1255 O O . TYR A 1 161 ? 1.484 13.096 -2.374 1.00 90.00 161 TYR A O 1
ATOM 1263 N N . ALA A 1 162 ? 0.950 15.232 -2.845 1.00 89.25 162 ALA A N 1
ATOM 1264 C CA . ALA A 1 162 ? 2.184 15.520 -3.561 1.00 89.25 162 ALA A CA 1
ATOM 1265 C C . ALA A 1 162 ? 3.333 15.655 -2.562 1.00 89.25 162 ALA A C 1
ATOM 1267 O O . ALA A 1 162 ? 3.223 16.395 -1.580 1.00 89.25 162 ALA A O 1
ATOM 1268 N N . MET A 1 163 ? 4.441 14.974 -2.833 1.00 89.19 163 MET A N 1
ATOM 1269 C CA . MET A 1 163 ? 5.644 15.079 -2.021 1.00 89.19 163 MET A CA 1
ATOM 1270 C C . MET A 1 163 ? 6.890 14.880 -2.889 1.00 89.19 163 MET A C 1
ATOM 1272 O O . MET A 1 163 ? 6.844 14.131 -3.860 1.00 89.19 163 MET A O 1
ATOM 1276 N N . PRO A 1 164 ? 8.012 15.551 -2.583 1.00 88.88 164 PRO A N 1
ATOM 1277 C CA . PRO A 1 164 ? 9.243 15.366 -3.344 1.00 88.88 164 PRO A CA 1
ATOM 1278 C C . PRO A 1 164 ? 9.687 13.898 -3.357 1.00 88.88 164 PRO A C 1
ATOM 1280 O O . PRO A 1 164 ? 9.549 13.225 -2.337 1.00 88.88 164 PRO A O 1
ATOM 1283 N N . LYS A 1 165 ? 10.302 13.432 -4.459 1.00 87.75 165 LYS A N 1
ATOM 1284 C CA . LYS A 1 165 ? 10.887 12.075 -4.562 1.00 87.75 165 LYS A CA 1
ATOM 1285 C C . LYS A 1 165 ? 11.766 11.742 -3.350 1.00 87.75 165 LYS A C 1
ATOM 1287 O O . LYS A 1 165 ? 11.611 10.680 -2.770 1.00 87.75 165 LYS A O 1
ATOM 1292 N N . ALA A 1 166 ? 12.592 12.690 -2.906 1.00 89.31 166 ALA A N 1
ATOM 1293 C CA . ALA A 1 166 ? 13.473 12.527 -1.745 1.00 89.31 166 ALA A CA 1
ATOM 1294 C C . ALA A 1 166 ? 12.749 12.223 -0.415 1.00 89.31 166 ALA A C 1
ATOM 1296 O O . ALA A 1 166 ? 13.372 11.713 0.506 1.00 89.31 166 ALA A O 1
ATOM 1297 N N . ASN A 1 167 ? 11.454 12.541 -0.302 1.00 91.06 167 ASN A N 1
ATOM 1298 C CA . ASN A 1 167 ? 10.641 12.246 0.883 1.00 91.06 167 ASN A CA 1
ATOM 1299 C C . ASN A 1 167 ? 9.873 10.916 0.765 1.00 91.06 167 ASN A C 1
ATOM 1301 O O . ASN A 1 167 ? 9.146 10.568 1.689 1.00 91.06 167 ASN A O 1
ATOM 1305 N N . LEU A 1 168 ? 9.962 10.244 -0.386 1.00 90.00 168 LEU A N 1
ATOM 1306 C CA . LEU A 1 168 ? 9.399 8.913 -0.637 1.00 90.00 168 LEU A CA 1
ATOM 1307 C C . LEU A 1 168 ? 10.465 7.823 -0.633 1.00 90.00 168 LEU A C 1
ATOM 1309 O O . LEU A 1 168 ? 10.138 6.655 -0.475 1.00 90.00 168 LEU A O 1
ATOM 1313 N N . THR A 1 169 ? 11.711 8.191 -0.915 1.00 91.00 169 THR A N 1
ATOM 1314 C CA . THR A 1 169 ? 12.834 7.263 -0.989 1.00 91.00 169 THR A CA 1
ATOM 1315 C C . THR A 1 169 ? 13.347 6.907 0.396 1.00 91.00 169 THR A C 1
ATOM 1317 O O . THR A 1 169 ? 13.451 7.775 1.263 1.00 91.00 169 THR A O 1
ATOM 1320 N N . GLY A 1 170 ? 13.774 5.658 0.558 1.00 93.00 170 GLY A N 1
ATOM 1321 C CA . GLY A 1 170 ? 14.158 5.097 1.848 1.00 93.00 170 GLY A CA 1
ATOM 1322 C C . GLY A 1 170 ? 13.065 4.202 2.423 1.00 93.00 170 GLY A C 1
ATOM 1323 O O . GLY A 1 170 ? 12.149 3.798 1.710 1.00 93.00 170 GLY A O 1
ATOM 1324 N N . SER A 1 171 ? 13.219 3.845 3.697 1.00 95.44 171 SER A N 1
ATOM 1325 C CA . SER A 1 171 ? 12.281 2.993 4.432 1.00 95.44 171 SER A CA 1
ATOM 1326 C C . SER A 1 171 ? 11.249 3.841 5.163 1.00 95.44 171 SER A C 1
ATOM 1328 O O . SER A 1 171 ? 11.616 4.755 5.904 1.00 95.44 171 SER A O 1
ATOM 1330 N N . HIS A 1 172 ? 9.982 3.490 4.988 1.00 96.19 172 HIS A N 1
ATOM 1331 C CA . HIS A 1 172 ? 8.836 4.184 5.554 1.00 96.19 172 HIS A CA 1
ATOM 1332 C C . HIS A 1 172 ? 7.855 3.194 6.162 1.00 96.19 172 HIS A C 1
ATOM 1334 O O . HIS A 1 172 ? 7.660 2.112 5.614 1.00 96.19 172 HIS A O 1
ATOM 1340 N N . HIS A 1 173 ? 7.199 3.602 7.244 1.00 97.00 173 HIS A N 1
ATOM 1341 C CA . HIS A 1 173 ? 6.087 2.849 7.820 1.00 97.00 173 HIS A CA 1
ATOM 1342 C C . HIS A 1 173 ? 4.760 3.461 7.380 1.00 97.00 173 HIS A C 1
ATOM 1344 O O . HIS A 1 173 ? 4.576 4.684 7.458 1.00 97.00 173 HIS A O 1
ATOM 1350 N N . ILE A 1 174 ? 3.823 2.628 6.932 1.00 97.50 174 ILE A N 1
ATOM 1351 C CA . ILE A 1 174 ? 2.522 3.072 6.444 1.00 97.50 174 ILE A CA 1
ATOM 1352 C C . ILE A 1 174 ? 1.415 2.352 7.193 1.00 97.50 174 ILE A C 1
ATOM 1354 O O . ILE A 1 174 ? 1.366 1.129 7.209 1.00 97.50 174 ILE A O 1
ATOM 1358 N N . ASP A 1 175 ? 0.464 3.133 7.706 1.00 96.94 175 ASP A N 1
ATOM 1359 C CA . ASP A 1 175 ? -0.798 2.616 8.224 1.00 96.94 175 ASP A CA 1
ATOM 1360 C C . ASP A 1 175 ? -1.973 3.202 7.454 1.00 96.94 175 ASP A C 1
ATOM 1362 O O . ASP A 1 175 ? -2.102 4.415 7.265 1.00 96.94 175 ASP A O 1
ATOM 1366 N N . ILE A 1 176 ? -2.894 2.333 7.074 1.00 95.62 176 ILE A N 1
ATOM 1367 C CA . ILE A 1 176 ? -4.179 2.675 6.488 1.00 95.62 176 ILE A CA 1
ATOM 1368 C C . ILE A 1 176 ? -5.239 2.196 7.461 1.00 95.62 176 ILE A C 1
ATOM 1370 O O . ILE A 1 176 ? -5.282 1.022 7.805 1.00 95.62 176 ILE A O 1
ATOM 1374 N N . THR A 1 177 ? -6.125 3.087 7.887 1.00 95.81 177 THR A N 1
ATOM 1375 C CA . THR A 1 177 ? -7.240 2.732 8.767 1.00 95.81 177 THR A CA 1
ATOM 1376 C C . THR A 1 177 ? -8.560 3.025 8.086 1.00 95.81 177 THR A C 1
ATOM 1378 O O . THR A 1 177 ? -8.674 4.014 7.358 1.00 95.81 177 THR A O 1
ATOM 1381 N N . ARG A 1 178 ? -9.572 2.196 8.345 1.00 94.44 178 ARG A N 1
ATOM 1382 C CA . ARG A 1 178 ? -10.939 2.436 7.886 1.00 94.44 178 ARG A CA 1
ATOM 1383 C C . ARG A 1 178 ? -11.975 2.001 8.908 1.00 94.44 178 ARG A C 1
ATOM 1385 O O . ARG A 1 178 ? -11.974 0.853 9.347 1.00 94.44 178 ARG A O 1
ATOM 1392 N N . ASN A 1 179 ? -12.916 2.887 9.228 1.00 93.88 179 ASN A N 1
ATOM 1393 C CA . ASN A 1 179 ? -14.032 2.561 10.116 1.00 93.88 179 ASN A CA 1
ATOM 1394 C C . ASN A 1 179 ? -15.313 2.150 9.360 1.00 93.88 179 ASN A C 1
ATOM 1396 O O . ASN A 1 179 ? -15.400 2.193 8.135 1.00 93.88 179 ASN A O 1
ATOM 1400 N N . LEU A 1 180 ? -16.345 1.767 10.119 1.00 90.31 180 LEU A N 1
ATOM 1401 C CA . LEU A 1 180 ? -17.654 1.350 9.593 1.00 90.31 180 LEU A CA 1
ATOM 1402 C C . LEU A 1 180 ? -18.411 2.440 8.822 1.00 90.31 180 LEU A C 1
ATOM 1404 O O . LEU A 1 180 ? -19.332 2.124 8.075 1.00 90.31 180 LEU A O 1
ATOM 1408 N N . LEU A 1 181 ? -18.055 3.708 9.020 1.00 93.12 181 LEU A N 1
ATOM 1409 C CA . LEU A 1 181 ? -18.660 4.842 8.324 1.00 93.12 181 LEU A CA 1
ATOM 1410 C C . LEU A 1 181 ? -17.939 5.156 7.006 1.00 93.12 181 LEU A C 1
ATOM 1412 O O . LEU A 1 181 ? -18.336 6.079 6.301 1.00 93.12 181 LEU A O 1
ATOM 1416 N N . GLY A 1 182 ? -16.887 4.400 6.673 1.00 91.50 182 GLY A N 1
ATOM 1417 C CA . GLY A 1 182 ? -16.053 4.643 5.504 1.00 91.50 182 GLY A CA 1
ATOM 1418 C C . GLY A 1 182 ? -15.033 5.762 5.693 1.00 91.50 182 GLY A C 1
ATOM 1419 O O . GLY A 1 182 ? -14.416 6.172 4.716 1.00 91.50 182 GLY A O 1
ATOM 1420 N N . GLU A 1 183 ? -14.833 6.258 6.918 1.00 94.56 183 GLU A N 1
ATOM 1421 C CA . GLU A 1 183 ? -13.747 7.195 7.208 1.00 94.56 183 GLU A CA 1
ATOM 1422 C C . GLU A 1 183 ? -12.421 6.449 7.086 1.00 94.56 183 GLU A C 1
ATOM 1424 O O . GLU A 1 183 ? -12.178 5.485 7.816 1.00 94.56 183 GLU A O 1
ATOM 1429 N N . MET A 1 184 ? -11.591 6.898 6.152 1.00 94.75 184 MET A N 1
ATOM 1430 C CA . MET A 1 184 ? -10.288 6.340 5.839 1.00 94.75 184 MET A CA 1
ATOM 1431 C C . MET A 1 184 ? -9.206 7.336 6.220 1.00 94.75 184 MET A C 1
ATOM 1433 O O . MET A 1 184 ? -9.276 8.509 5.843 1.00 94.75 184 MET A O 1
ATOM 1437 N N . LYS A 1 185 ? -8.192 6.862 6.942 1.00 95.88 185 LYS A N 1
ATOM 1438 C CA . LYS A 1 185 ? -7.011 7.652 7.296 1.00 95.88 185 LYS A CA 1
ATOM 1439 C C . LYS A 1 185 ? -5.752 6.941 6.855 1.00 95.88 185 LYS A C 1
ATOM 1441 O O . LYS A 1 185 ? -5.661 5.732 7.031 1.00 95.88 185 LYS A O 1
ATOM 1446 N N . ILE A 1 186 ? -4.803 7.702 6.322 1.00 95.88 186 ILE A N 1
ATOM 1447 C CA . ILE A 1 186 ? -3.480 7.194 5.953 1.00 95.88 186 ILE A CA 1
ATOM 1448 C C . ILE A 1 186 ? -2.448 7.945 6.772 1.00 95.88 186 ILE A C 1
ATOM 1450 O O . ILE A 1 186 ? -2.419 9.184 6.776 1.00 95.88 186 ILE A O 1
ATOM 1454 N N . TYR A 1 187 ? -1.616 7.171 7.448 1.00 96.69 187 TYR A N 1
ATOM 1455 C CA . TYR A 1 187 ? -0.473 7.626 8.204 1.00 96.69 187 TYR A CA 1
ATOM 1456 C C . TYR A 1 187 ? 0.788 7.211 7.456 1.00 96.69 187 TYR A C 1
ATOM 1458 O O . TYR A 1 187 ? 0.906 6.072 7.015 1.00 96.69 187 TYR A O 1
ATOM 1466 N N . PHE A 1 188 ? 1.703 8.157 7.291 1.00 96.00 188 PHE A N 1
ATOM 1467 C CA . PHE A 1 188 ? 3.009 7.942 6.681 1.00 96.00 188 PHE A CA 1
ATOM 1468 C C . PHE A 1 188 ? 4.054 8.367 7.704 1.00 96.00 188 PHE A C 1
ATOM 1470 O O . PHE A 1 188 ? 4.022 9.518 8.154 1.00 96.00 188 PHE A O 1
ATOM 1477 N N . ASP A 1 189 ? 4.906 7.434 8.119 1.00 96.19 189 ASP A N 1
ATOM 1478 C CA . ASP A 1 189 ? 5.836 7.583 9.241 1.00 96.19 189 ASP A CA 1
ATOM 1479 C C . ASP A 1 189 ? 5.139 8.096 10.510 1.00 96.19 189 ASP A C 1
ATOM 1481 O O . ASP A 1 189 ? 5.580 9.044 11.166 1.00 96.19 189 ASP A O 1
ATOM 1485 N N . PHE A 1 190 ? 4.010 7.463 10.852 1.00 95.31 190 PHE A N 1
ATOM 1486 C CA . PHE A 1 190 ? 3.170 7.780 12.018 1.00 95.31 190 PHE A CA 1
ATOM 1487 C C . PHE A 1 190 ? 2.495 9.166 11.977 1.00 95.31 190 PHE A C 1
ATOM 1489 O O . PHE A 1 190 ? 1.816 9.557 12.930 1.00 95.31 190 PHE A O 1
ATOM 1496 N N . GLU A 1 191 ? 2.625 9.917 10.880 1.00 95.31 191 GLU A N 1
ATOM 1497 C CA . GLU A 1 191 ? 1.955 11.203 10.690 1.00 95.31 191 GLU A CA 1
ATOM 1498 C C . GLU A 1 191 ? 0.726 11.071 9.793 1.00 95.31 191 GLU A C 1
ATOM 1500 O O . GLU A 1 191 ? 0.806 10.571 8.672 1.00 95.31 191 GLU A O 1
ATOM 1505 N N . LEU A 1 192 ? -0.412 11.604 10.242 1.00 95.25 192 LEU A N 1
ATOM 1506 C CA . LEU A 1 192 ? -1.634 11.652 9.440 1.00 95.25 192 LEU A CA 1
ATOM 1507 C C . LEU A 1 192 ? -1.421 12.518 8.187 1.00 95.25 192 LEU A C 1
ATOM 1509 O O . LEU A 1 192 ? -1.240 13.732 8.292 1.00 95.25 192 LEU A O 1
ATOM 1513 N N . LYS A 1 193 ? -1.500 11.911 6.998 1.00 93.25 193 LYS A N 1
ATOM 1514 C CA . LYS A 1 193 ? -1.428 12.622 5.706 1.00 93.25 193 LYS A CA 1
ATOM 1515 C C . LYS A 1 193 ? -2.780 12.726 5.014 1.00 93.25 193 LYS A C 1
ATOM 1517 O O . LYS A 1 193 ? -3.016 13.656 4.243 1.00 93.25 193 LYS A O 1
ATOM 1522 N N . PHE A 1 194 ? -3.669 11.780 5.295 1.00 91.75 194 PHE A N 1
ATOM 1523 C CA . PHE A 1 194 ? -4.948 11.643 4.620 1.00 91.75 194 PHE A CA 1
ATOM 1524 C C . PHE A 1 194 ? -6.075 11.378 5.611 1.00 91.75 194 PHE A C 1
ATOM 1526 O O . PHE A 1 194 ? -5.910 10.566 6.514 1.00 91.75 194 PHE A O 1
ATOM 1533 N N . SER A 1 195 ? -7.223 12.023 5.410 1.00 94.81 195 SER A N 1
ATOM 1534 C CA . SER A 1 195 ? -8.460 11.735 6.134 1.00 94.81 195 SER A CA 1
ATOM 1535 C C . SER A 1 195 ? -9.642 12.108 5.246 1.00 94.81 195 SER A C 1
ATOM 1537 O O . SER A 1 195 ? -9.924 13.290 5.073 1.00 94.81 195 SER A O 1
ATOM 1539 N N . GLU A 1 196 ? -10.330 11.121 4.688 1.00 93.44 196 GLU A N 1
ATOM 1540 C CA . GLU A 1 196 ? -11.541 11.327 3.881 1.00 93.44 196 GLU A CA 1
ATOM 1541 C C . GLU A 1 196 ? -12.578 10.256 4.221 1.00 93.44 196 GLU A C 1
ATOM 1543 O O . GLU A 1 196 ? -12.281 9.281 4.905 1.00 93.44 196 GLU A O 1
ATOM 1548 N N . SER A 1 197 ? -13.812 10.426 3.754 1.00 92.94 197 SER A N 1
ATOM 1549 C CA . SER A 1 197 ? -14.858 9.409 3.884 1.00 92.94 197 SER A CA 1
ATOM 1550 C C . SER A 1 197 ? -15.273 8.896 2.513 1.00 92.94 197 SER A C 1
ATOM 1552 O O . SER A 1 197 ? -15.632 9.688 1.645 1.00 92.94 197 SER A O 1
ATOM 1554 N N . ASP A 1 198 ? -15.251 7.576 2.338 1.00 89.69 198 ASP A N 1
ATOM 1555 C CA . ASP A 1 198 ? -15.727 6.904 1.131 1.00 89.69 198 ASP A CA 1
ATOM 1556 C C . ASP A 1 198 ? -16.404 5.567 1.461 1.00 89.69 198 ASP A C 1
ATOM 1558 O O . ASP A 1 198 ? -15.895 4.718 2.207 1.00 89.69 198 ASP A O 1
ATOM 1562 N N . THR A 1 199 ? -17.593 5.385 0.900 1.00 89.56 199 THR A N 1
ATOM 1563 C CA . THR A 1 199 ? -18.482 4.255 1.183 1.00 89.56 199 THR A CA 1
ATOM 1564 C C . THR A 1 199 ? -18.762 3.398 -0.046 1.00 89.56 199 THR A C 1
ATOM 1566 O O . THR A 1 199 ? -19.617 2.518 0.027 1.00 89.56 199 THR A O 1
ATOM 1569 N N . ARG A 1 200 ? -18.049 3.617 -1.160 1.00 85.38 200 ARG A N 1
ATOM 1570 C CA . ARG A 1 200 ? -18.280 2.888 -2.418 1.00 85.38 200 ARG A CA 1
ATOM 1571 C C . ARG A 1 200 ? -17.997 1.395 -2.312 1.00 85.38 200 ARG A C 1
ATOM 1573 O O . ARG A 1 200 ? -18.786 0.604 -2.812 1.00 85.38 200 ARG A O 1
ATOM 1580 N N . SER A 1 201 ? -16.922 1.014 -1.622 1.00 83.88 201 SER A N 1
ATOM 1581 C CA . SER A 1 201 ? -16.662 -0.381 -1.248 1.00 83.88 201 SER A CA 1
ATOM 1582 C C . SER A 1 201 ? -16.954 -0.620 0.238 1.00 83.88 201 SER A C 1
ATOM 1584 O O . SER A 1 201 ? -16.598 0.191 1.104 1.00 83.88 201 SER A O 1
ATOM 1586 N N . ASN A 1 202 ? -17.625 -1.733 0.538 1.00 86.38 202 ASN A N 1
ATOM 1587 C CA . ASN A 1 202 ? -17.968 -2.180 1.892 1.00 86.38 202 ASN A CA 1
ATOM 1588 C C . ASN A 1 202 ? -17.636 -3.662 2.153 1.00 86.38 202 ASN A C 1
ATOM 1590 O O . ASN A 1 202 ? -17.915 -4.153 3.247 1.00 86.38 202 ASN A O 1
ATOM 1594 N N . SER A 1 203 ? -17.019 -4.339 1.184 1.00 87.75 203 SER A N 1
ATOM 1595 C CA . SER A 1 203 ? -16.571 -5.729 1.249 1.00 87.75 203 SER A CA 1
ATOM 1596 C C . SER A 1 203 ? -15.082 -5.828 0.930 1.00 87.75 203 SER A C 1
ATOM 1598 O O . SER A 1 203 ? -14.475 -4.888 0.423 1.00 87.75 203 SER A O 1
ATOM 1600 N N . SER A 1 204 ? -14.493 -6.970 1.260 1.00 89.56 204 SER A N 1
ATOM 1601 C CA . SER A 1 204 ? -13.140 -7.336 0.866 1.00 89.56 204 SER A CA 1
ATOM 1602 C C . SER A 1 204 ? -13.108 -8.834 0.642 1.00 89.56 204 SER A C 1
ATOM 1604 O O . SER A 1 204 ? -13.718 -9.582 1.407 1.00 89.56 204 SER A O 1
ATOM 1606 N N . GLU A 1 205 ? -12.376 -9.251 -0.373 1.00 88.69 205 GLU A N 1
ATOM 1607 C CA . GLU A 1 205 ? -12.017 -10.643 -0.619 1.00 88.69 205 GLU A CA 1
ATOM 1608 C C . GLU A 1 205 ? -10.506 -10.818 -0.543 1.00 88.69 205 GLU A C 1
ATOM 1610 O O . GLU A 1 205 ? -10.040 -11.867 -0.099 1.00 88.69 205 GLU A O 1
ATOM 1615 N N . LYS A 1 206 ? -9.741 -9.787 -0.928 1.00 90.06 206 LYS A N 1
ATOM 1616 C CA . LYS A 1 206 ? -8.284 -9.839 -0.992 1.00 90.06 206 LYS A CA 1
ATOM 1617 C C . LYS A 1 206 ? -7.600 -8.557 -0.514 1.00 90.06 206 LYS A C 1
ATOM 1619 O O . LYS A 1 206 ? -8.200 -7.484 -0.399 1.00 90.06 206 LYS A O 1
ATOM 1624 N N . VAL A 1 207 ? -6.303 -8.689 -0.277 1.00 91.81 207 VAL A N 1
ATOM 1625 C CA . VAL A 1 207 ? -5.315 -7.608 -0.332 1.00 91.81 207 VAL A CA 1
ATOM 1626 C C . VAL A 1 207 ? -4.423 -7.882 -1.536 1.00 91.81 207 VAL A C 1
ATOM 1628 O O . VAL A 1 207 ? -4.112 -9.037 -1.821 1.00 91.81 207 VAL A O 1
ATOM 1631 N N . ARG A 1 208 ? -4.034 -6.827 -2.251 1.00 91.31 208 ARG A N 1
ATOM 1632 C CA . ARG A 1 208 ? -3.175 -6.926 -3.430 1.00 91.31 208 ARG A CA 1
ATOM 1633 C C . ARG A 1 208 ? -1.981 -5.998 -3.310 1.00 91.31 208 ARG A C 1
ATOM 1635 O O . ARG A 1 208 ? -2.141 -4.813 -3.028 1.00 91.31 208 ARG A O 1
ATOM 1642 N N . VAL A 1 209 ? -0.801 -6.519 -3.605 1.00 92.12 209 VAL A N 1
ATOM 1643 C CA . VAL A 1 209 ? 0.410 -5.741 -3.846 1.00 92.12 209 VAL A CA 1
ATOM 1644 C C . VAL A 1 209 ? 0.635 -5.674 -5.349 1.00 92.12 209 VAL A C 1
ATOM 1646 O O . VAL A 1 209 ? 0.608 -6.687 -6.039 1.00 92.12 209 VAL A O 1
ATOM 1649 N N . THR A 1 210 ? 0.856 -4.476 -5.872 1.00 88.56 210 THR A N 1
ATOM 1650 C CA . THR A 1 210 ? 1.060 -4.234 -7.297 1.00 88.56 210 THR A CA 1
ATOM 1651 C C . THR A 1 210 ? 2.340 -3.444 -7.503 1.00 88.56 210 THR A C 1
ATOM 1653 O O . THR A 1 210 ? 2.557 -2.415 -6.867 1.00 88.56 210 THR A O 1
ATOM 1656 N N . SER A 1 211 ? 3.156 -3.870 -8.461 1.00 87.38 211 SER A N 1
ATOM 1657 C CA . SER A 1 211 ? 4.308 -3.105 -8.927 1.00 87.38 211 SER A CA 1
ATOM 1658 C C . SER A 1 211 ? 4.296 -3.017 -10.448 1.00 87.38 211 SER A C 1
ATOM 1660 O O . SER A 1 211 ? 4.186 -4.033 -11.132 1.00 87.38 211 SER A O 1
ATOM 1662 N N . TRP A 1 212 ? 4.375 -1.797 -10.977 1.00 78.88 212 TRP A N 1
ATOM 1663 C CA . TRP A 1 212 ? 4.510 -1.534 -12.417 1.00 78.88 212 TRP A CA 1
ATOM 1664 C C . TRP A 1 212 ? 5.959 -1.233 -12.810 1.00 78.88 212 TRP A C 1
ATOM 1666 O O . TRP A 1 212 ? 6.379 -1.438 -13.943 1.00 78.88 212 TRP A O 1
ATOM 1676 N N . MET A 1 213 ? 6.728 -0.672 -11.887 1.00 77.94 213 MET A N 1
ATOM 1677 C CA . MET A 1 213 ? 8.119 -0.317 -12.125 1.00 77.94 213 MET A CA 1
ATOM 1678 C C . MET A 1 213 ? 8.847 -0.138 -10.808 1.00 77.94 213 MET A C 1
ATOM 1680 O O . MET A 1 213 ? 8.266 0.401 -9.861 1.00 77.94 213 MET A O 1
ATOM 1684 N N . GLY A 1 214 ? 10.112 -0.551 -10.857 1.00 70.62 214 GLY A N 1
ATOM 1685 C CA . GLY A 1 214 ? 11.230 -0.156 -10.014 1.00 70.62 214 GLY A CA 1
ATOM 1686 C C . GLY A 1 214 ? 11.106 -0.339 -8.501 1.00 70.62 214 GLY A C 1
ATOM 1687 O O . GLY A 1 214 ? 10.136 0.081 -7.874 1.00 70.62 214 GLY A O 1
ATOM 1688 N N . GLY A 1 215 ? 12.187 -0.854 -7.914 1.00 75.06 215 GLY A N 1
ATOM 1689 C CA . GLY A 1 215 ? 12.796 -0.402 -6.657 1.00 75.06 215 GLY A CA 1
ATOM 1690 C C . GLY A 1 215 ? 12.030 -0.483 -5.337 1.00 75.06 215 GLY A C 1
ATOM 1691 O O . GLY A 1 215 ? 12.634 -0.250 -4.293 1.00 75.06 215 GLY A O 1
ATOM 1692 N N . ALA A 1 216 ? 10.733 -0.775 -5.345 1.00 89.31 216 ALA A N 1
ATOM 1693 C CA . ALA A 1 216 ? 9.955 -0.913 -4.128 1.00 89.31 216 ALA A CA 1
ATOM 1694 C C . ALA A 1 216 ? 10.100 -2.325 -3.555 1.00 89.31 216 ALA A C 1
ATOM 1696 O O . ALA A 1 216 ? 9.916 -3.320 -4.264 1.00 89.31 216 ALA A O 1
ATOM 1697 N N . ALA A 1 217 ? 10.388 -2.390 -2.262 1.00 92.88 217 ALA A N 1
ATOM 1698 C CA . ALA A 1 217 ? 10.277 -3.590 -1.456 1.00 92.88 217 ALA A CA 1
ATOM 1699 C C . ALA A 1 217 ? 9.283 -3.341 -0.319 1.00 92.88 217 ALA A C 1
ATOM 1701 O O . ALA A 1 217 ? 9.295 -2.266 0.280 1.00 92.88 217 ALA A O 1
ATOM 1702 N N . ILE A 1 218 ? 8.419 -4.312 -0.049 1.00 95.00 218 ILE A N 1
ATOM 1703 C CA . ILE A 1 218 ? 7.435 -4.267 1.035 1.00 95.00 218 ILE A CA 1
ATOM 1704 C C . ILE A 1 218 ? 7.704 -5.407 2.017 1.00 95.00 218 ILE A C 1
ATOM 1706 O O . ILE A 1 218 ? 8.015 -6.521 1.593 1.00 95.00 218 ILE A O 1
ATOM 1710 N N . ASP A 1 219 ? 7.584 -5.133 3.310 1.00 95.75 219 ASP A N 1
ATOM 1711 C CA . ASP A 1 219 ? 7.647 -6.141 4.370 1.00 95.75 219 ASP A CA 1
ATOM 1712 C C . ASP A 1 219 ? 6.637 -5.833 5.493 1.00 95.75 219 ASP A C 1
ATOM 1714 O O . ASP A 1 219 ? 5.861 -4.869 5.402 1.00 95.75 219 ASP A O 1
ATOM 1718 N N . ASN A 1 220 ? 6.628 -6.687 6.525 1.00 95.44 220 ASN A N 1
ATOM 1719 C CA . ASN A 1 220 ? 5.859 -6.517 7.762 1.00 95.44 220 ASN A CA 1
ATOM 1720 C C . ASN A 1 220 ? 4.385 -6.171 7.514 1.00 95.44 220 ASN A C 1
ATOM 1722 O O . ASN A 1 220 ? 3.791 -5.342 8.213 1.00 95.44 220 ASN A O 1
ATOM 1726 N N . ILE A 1 221 ? 3.776 -6.806 6.511 1.00 94.88 221 ILE A N 1
ATOM 1727 C CA . ILE A 1 221 ? 2.388 -6.551 6.160 1.00 94.88 221 ILE A CA 1
ATOM 1728 C C . ILE A 1 221 ? 1.513 -7.146 7.256 1.00 94.88 221 ILE A C 1
ATOM 1730 O O . ILE A 1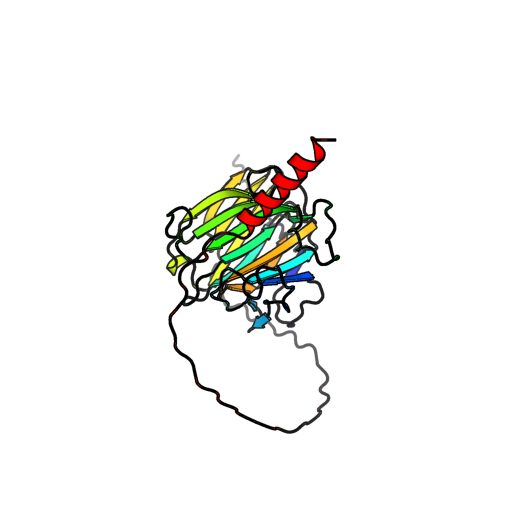 221 ? 1.488 -8.350 7.487 1.00 94.88 221 ILE A O 1
ATOM 1734 N N . ARG A 1 222 ? 0.759 -6.293 7.937 1.00 94.31 222 ARG A N 1
ATOM 1735 C CA . ARG A 1 222 ? -0.131 -6.642 9.037 1.00 94.31 222 ARG A CA 1
ATOM 1736 C C . ARG A 1 222 ? -1.534 -6.160 8.722 1.00 94.31 222 ARG A C 1
ATOM 1738 O O . ARG A 1 222 ? -1.751 -4.988 8.417 1.00 94.31 222 ARG A O 1
ATOM 1745 N N . VAL A 1 223 ? -2.508 -7.051 8.865 1.00 93.44 223 VAL A N 1
ATOM 1746 C CA . VAL A 1 223 ? -3.925 -6.718 8.711 1.00 93.44 223 VAL A CA 1
ATOM 1747 C C . VAL A 1 223 ? -4.664 -7.016 10.011 1.00 93.44 223 VAL A C 1
ATOM 1749 O O . VAL A 1 223 ? -4.584 -8.111 10.570 1.00 93.44 223 VAL A O 1
ATOM 1752 N N . SER A 1 224 ? -5.388 -6.013 10.497 1.00 93.56 224 SER A N 1
ATOM 1753 C CA . SER A 1 224 ? -6.200 -6.038 11.712 1.00 93.56 224 SER A CA 1
ATOM 1754 C C . SER A 1 224 ? -7.641 -5.678 11.368 1.00 93.56 224 SER A C 1
ATOM 1756 O O . SER A 1 224 ? -7.883 -4.819 10.522 1.00 93.56 224 SER A O 1
ATOM 1758 N N . ASP A 1 225 ? -8.606 -6.304 12.038 1.00 93.50 225 ASP A N 1
ATOM 1759 C CA . ASP A 1 225 ? -10.034 -5.994 11.895 1.00 93.50 225 ASP A CA 1
ATOM 1760 C C . ASP A 1 225 ? -10.515 -4.868 12.837 1.00 93.50 225 ASP A C 1
ATOM 1762 O O . ASP A 1 225 ? -11.705 -4.516 12.866 1.00 93.50 225 ASP A O 1
ATOM 1766 N N . THR A 1 226 ? -9.586 -4.260 13.584 1.00 92.69 226 THR A N 1
ATOM 1767 C CA . THR A 1 226 ? -9.823 -3.091 14.435 1.00 92.69 226 THR A CA 1
ATOM 1768 C C . THR A 1 226 ? -9.142 -1.846 13.880 1.00 92.69 226 THR A C 1
ATOM 1770 O O . THR A 1 226 ? -8.161 -1.910 13.147 1.00 92.69 226 THR A O 1
ATOM 1773 N N . VAL A 1 227 ? -9.702 -0.680 14.211 1.00 92.88 227 VAL A N 1
ATOM 1774 C CA . VAL A 1 227 ? -9.125 0.616 13.841 1.00 92.88 227 VAL A CA 1
ATOM 1775 C C . VAL A 1 227 ? -8.106 1.006 14.904 1.00 92.88 227 VAL A C 1
ATOM 1777 O O . VAL A 1 227 ? -8.473 1.436 15.999 1.00 92.88 227 VAL A O 1
ATOM 1780 N N . GLU A 1 228 ? -6.834 0.854 14.568 1.00 89.75 228 GLU A N 1
ATOM 1781 C CA . GLU A 1 228 ? -5.699 1.206 15.418 1.00 89.75 228 GLU A CA 1
ATOM 1782 C C . GLU A 1 228 ? -5.132 2.562 14.984 1.00 89.75 228 GLU A C 1
ATOM 1784 O O . GLU A 1 228 ? -4.814 2.757 13.814 1.00 89.75 228 GLU A O 1
ATOM 1789 N N . ILE A 1 229 ? -5.021 3.517 15.914 1.00 89.31 229 ILE A N 1
ATOM 1790 C CA . ILE A 1 229 ? -4.306 4.770 15.646 1.00 89.31 229 ILE A CA 1
ATOM 1791 C C . ILE A 1 229 ? -2.825 4.487 15.877 1.00 89.31 229 ILE A C 1
ATOM 1793 O O . ILE A 1 229 ? -2.468 4.129 17.004 1.00 89.31 229 ILE A O 1
ATOM 1797 N N . PRO A 1 230 ? -1.969 4.661 14.862 1.00 88.81 230 PRO A N 1
ATOM 1798 C CA . PRO A 1 230 ? -0.568 4.345 15.016 1.00 88.81 230 PRO A CA 1
ATOM 1799 C C . PRO A 1 230 ? 0.085 5.314 15.994 1.00 88.81 230 PRO A C 1
ATOM 1801 O O . PRO A 1 230 ? -0.140 6.528 15.977 1.00 88.81 230 PRO A O 1
ATOM 1804 N N . THR A 1 231 ? 0.898 4.755 16.879 1.00 86.50 231 THR A N 1
ATOM 1805 C CA . THR A 1 231 ? 1.718 5.511 17.816 1.00 86.50 231 THR A CA 1
ATOM 1806 C C . THR A 1 231 ? 3.162 5.356 17.402 1.00 86.50 231 THR A C 1
ATOM 1808 O O . THR A 1 231 ? 3.645 4.230 17.291 1.00 86.50 231 THR A O 1
ATOM 1811 N N . LYS A 1 232 ? 3.859 6.480 17.218 1.00 87.44 232 LYS A N 1
ATOM 1812 C CA . LYS A 1 232 ? 5.301 6.458 16.984 1.00 87.44 232 LYS A CA 1
ATOM 1813 C C . LYS A 1 232 ? 5.972 5.633 18.090 1.00 87.44 232 LYS A C 1
ATOM 1815 O O . LYS A 1 232 ? 5.688 5.906 19.260 1.00 87.44 232 LYS A O 1
ATOM 1820 N N . PRO A 1 233 ? 6.863 4.686 17.753 1.00 81.88 233 PRO A N 1
ATOM 1821 C CA . PRO A 1 233 ? 7.639 3.975 18.751 1.00 81.88 233 PRO A CA 1
ATOM 1822 C C . PRO A 1 233 ? 8.368 4.994 19.625 1.00 81.88 233 PRO A C 1
ATOM 1824 O O . PRO A 1 233 ? 9.203 5.767 19.144 1.00 81.88 233 PRO A O 1
ATOM 1827 N N . THR A 1 234 ? 8.037 5.042 20.910 1.00 76.38 234 THR A N 1
ATOM 1828 C CA . THR A 1 234 ? 8.894 5.706 21.885 1.00 76.38 234 THR A CA 1
ATOM 1829 C C . THR A 1 234 ? 10.165 4.873 21.939 1.00 76.38 234 THR A C 1
ATOM 1831 O O . THR A 1 234 ? 10.102 3.682 22.235 1.00 76.38 234 THR A O 1
ATOM 1834 N N . SER A 1 235 ? 11.316 5.460 21.597 1.00 57.56 235 SER A N 1
ATOM 1835 C CA . SER A 1 235 ? 12.628 4.830 21.788 1.00 57.56 235 SER A CA 1
ATOM 1836 C C . SER A 1 235 ? 12.930 4.690 23.282 1.00 57.56 235 SER A C 1
ATOM 1838 O O . SER A 1 235 ? 13.843 5.324 23.797 1.00 57.56 235 SER A O 1
ATOM 1840 N N . ASP A 1 236 ? 12.155 3.874 23.984 1.00 46.16 236 ASP A N 1
ATOM 1841 C CA . ASP A 1 236 ? 12.336 3.579 25.391 1.00 46.16 236 ASP A CA 1
ATOM 1842 C C . ASP A 1 236 ? 12.796 2.128 25.524 1.00 46.16 236 ASP A C 1
ATOM 1844 O O . ASP A 1 236 ? 12.011 1.190 25.520 1.00 46.16 236 ASP A O 1
ATOM 1848 N N . THR A 1 237 ? 14.112 2.003 25.709 1.00 45.53 237 THR A N 1
ATOM 1849 C CA . THR A 1 237 ? 14.842 0.841 26.236 1.00 45.53 237 THR A CA 1
ATOM 1850 C C . THR A 1 237 ? 14.868 -0.403 25.344 1.00 45.53 237 THR A C 1
ATOM 1852 O O . THR A 1 237 ? 13.861 -1.054 25.097 1.00 45.53 237 THR A O 1
ATOM 1855 N N . ALA A 1 238 ? 16.081 -0.774 24.922 1.00 44.72 238 ALA A N 1
ATOM 1856 C CA . ALA A 1 238 ? 16.395 -2.043 24.279 1.00 44.72 238 ALA A CA 1
ATOM 1857 C C . ALA A 1 238 ? 15.737 -3.218 25.026 1.00 44.72 238 ALA A C 1
ATOM 1859 O O . ALA A 1 238 ? 16.180 -3.608 26.106 1.00 44.72 238 ALA A O 1
ATOM 1860 N N . SER A 1 239 ? 14.670 -3.765 24.445 1.00 40.19 239 SER A N 1
ATOM 1861 C CA . SER A 1 239 ? 14.135 -5.058 24.843 1.00 40.19 239 SER A CA 1
ATOM 1862 C C . SER A 1 239 ? 15.129 -6.109 24.368 1.00 40.19 239 SER A C 1
ATOM 1864 O O . SER A 1 239 ? 15.321 -6.308 23.168 1.00 40.19 239 SER A O 1
ATOM 1866 N N . THR A 1 240 ? 15.827 -6.733 25.310 1.00 40.59 240 THR A N 1
ATOM 1867 C CA . THR A 1 240 ? 16.649 -7.912 25.062 1.00 40.59 240 THR A CA 1
ATOM 1868 C C . THR A 1 240 ? 15.710 -9.024 24.595 1.00 40.59 240 THR A C 1
ATOM 1870 O O . THR A 1 240 ? 15.078 -9.684 25.414 1.00 40.59 240 THR A O 1
ATOM 1873 N N . HIS A 1 241 ? 15.554 -9.192 23.281 1.00 41.84 241 HIS A N 1
ATOM 1874 C CA . HIS A 1 241 ? 14.806 -10.311 22.720 1.00 41.84 241 HIS A CA 1
ATOM 1875 C C . HIS A 1 241 ? 15.490 -11.611 23.159 1.00 41.84 241 HIS A C 1
ATOM 1877 O O . HIS A 1 241 ? 16.613 -11.903 22.745 1.00 41.84 241 HIS A O 1
ATOM 1883 N N . GLU A 1 242 ? 14.827 -12.388 24.016 1.00 36.69 242 GLU A N 1
ATOM 1884 C CA . GLU A 1 242 ? 15.208 -13.774 24.255 1.00 36.69 242 GLU A CA 1
ATOM 1885 C C . GLU A 1 242 ? 15.019 -14.538 22.944 1.00 36.69 242 GLU A C 1
ATOM 1887 O O . GLU A 1 242 ? 13.907 -14.706 22.441 1.00 36.69 242 GLU A O 1
ATOM 1892 N N . THR A 1 243 ? 16.135 -14.957 22.353 1.00 36.28 243 THR A N 1
ATOM 1893 C CA . THR A 1 243 ? 16.164 -15.859 21.208 1.00 36.28 243 THR A CA 1
ATOM 1894 C C . THR A 1 243 ? 15.538 -17.187 21.631 1.00 36.28 243 THR A C 1
ATOM 1896 O O . THR A 1 243 ? 16.163 -17.980 22.334 1.00 36.28 243 THR A O 1
ATOM 1899 N N . SER A 1 244 ? 14.297 -17.432 21.214 1.00 38.00 244 SER A N 1
ATOM 1900 C CA . SER A 1 244 ? 13.672 -18.750 21.320 1.00 38.00 244 SER A CA 1
ATOM 1901 C C . SER A 1 244 ? 14.350 -19.682 20.316 1.00 38.00 244 SER A C 1
ATOM 1903 O O . SER A 1 244 ? 14.054 -19.671 19.122 1.00 38.00 244 SER A O 1
ATOM 1905 N N . THR A 1 245 ? 15.334 -20.447 20.783 1.00 37.53 245 THR A N 1
ATOM 1906 C CA . THR A 1 245 ? 16.018 -21.459 19.981 1.00 37.53 245 THR A CA 1
ATOM 1907 C C . THR A 1 245 ? 15.150 -22.711 19.887 1.00 37.53 245 THR A C 1
ATOM 1909 O O . THR A 1 245 ? 15.097 -23.535 20.797 1.00 37.53 245 THR A O 1
ATOM 1912 N N . THR A 1 246 ? 14.477 -22.886 18.750 1.00 46.25 246 THR A N 1
ATOM 1913 C CA . THR A 1 246 ? 13.947 -24.203 18.372 1.00 46.25 246 THR A CA 1
ATOM 1914 C C . THR A 1 246 ? 15.123 -25.071 17.900 1.00 46.25 246 THR A C 1
ATOM 1916 O O . THR A 1 246 ? 15.897 -24.618 17.054 1.00 46.25 246 THR A O 1
ATOM 1919 N N . PRO A 1 247 ? 15.330 -26.289 18.437 1.00 38.25 247 PRO A N 1
ATOM 1920 C CA . PRO A 1 247 ? 16.466 -27.118 18.055 1.00 38.25 247 PRO A CA 1
ATOM 1921 C C . PRO A 1 247 ? 16.231 -27.739 16.673 1.00 38.25 247 PRO A C 1
ATOM 1923 O O . PRO A 1 247 ? 15.511 -28.727 16.532 1.00 38.25 247 PRO A O 1
ATOM 1926 N N . THR A 1 248 ? 16.874 -27.180 15.649 1.00 42.50 248 THR A N 1
ATOM 1927 C CA . THR A 1 248 ? 16.931 -27.784 14.312 1.00 42.50 248 THR A CA 1
ATOM 1928 C C . THR A 1 248 ? 17.991 -28.883 14.289 1.00 42.50 248 THR A C 1
ATOM 1930 O O . THR A 1 248 ? 19.174 -28.648 14.543 1.00 42.50 248 THR A O 1
ATOM 1933 N N . SER A 1 249 ? 17.554 -30.103 13.981 1.00 39.66 249 SER A N 1
ATOM 1934 C CA . SER A 1 249 ? 18.423 -31.266 13.798 1.00 39.66 249 SER A CA 1
ATOM 1935 C C . SER A 1 249 ? 19.203 -31.130 12.492 1.00 39.66 249 SER A C 1
ATOM 1937 O O . SER A 1 249 ? 18.627 -31.091 11.409 1.00 39.66 249 SER A O 1
ATOM 1939 N N . THR A 1 250 ? 20.525 -31.050 12.603 1.00 34.44 250 THR A N 1
ATOM 1940 C CA . THR A 1 250 ? 21.459 -30.958 11.479 1.00 34.44 250 THR A CA 1
ATOM 1941 C C . THR A 1 250 ? 21.631 -32.337 10.841 1.00 34.44 250 THR A C 1
ATOM 1943 O O . THR A 1 250 ? 22.104 -33.264 11.495 1.00 34.44 250 THR A O 1
ATOM 1946 N N . THR A 1 251 ? 21.288 -32.473 9.559 1.00 43.72 251 THR A N 1
ATOM 1947 C CA . THR A 1 251 ? 21.805 -33.553 8.705 1.00 43.72 251 THR A CA 1
ATOM 1948 C C . THR A 1 251 ? 22.709 -32.907 7.667 1.00 43.72 251 THR A C 1
ATOM 1950 O O . THR A 1 251 ? 22.254 -32.124 6.839 1.00 43.72 251 THR A O 1
ATOM 1953 N N . SER A 1 252 ? 24.005 -33.181 7.779 1.00 37.50 252 SER A N 1
ATOM 1954 C CA . SER A 1 252 ? 25.029 -32.704 6.857 1.00 37.50 252 SER A CA 1
ATOM 1955 C C . SER A 1 252 ? 24.981 -33.506 5.562 1.00 37.50 252 SER A C 1
ATOM 1957 O O . SER A 1 252 ? 25.268 -34.701 5.582 1.00 37.50 252 SER A O 1
ATOM 1959 N N . GLU A 1 253 ? 24.740 -32.841 4.437 1.00 45.19 253 GLU A N 1
ATOM 1960 C CA . GLU A 1 253 ? 25.189 -33.325 3.134 1.00 45.19 253 GLU A CA 1
ATOM 1961 C C . GLU A 1 253 ? 26.082 -32.278 2.470 1.00 45.19 253 GLU A C 1
ATOM 1963 O O . GLU A 1 253 ? 25.788 -31.087 2.411 1.00 45.19 253 GLU A O 1
ATOM 1968 N N . SER A 1 254 ? 27.244 -32.765 2.047 1.00 44.19 254 SER A N 1
ATOM 1969 C CA . SER A 1 254 ? 28.333 -32.036 1.416 1.00 44.19 254 SER A CA 1
ATOM 1970 C C . SER A 1 254 ? 28.182 -32.194 -0.087 1.00 44.19 254 SER A C 1
ATOM 1972 O O . SER A 1 254 ? 28.304 -33.326 -0.556 1.00 44.19 254 SER A O 1
ATOM 1974 N N . LEU A 1 255 ? 28.049 -31.102 -0.845 1.00 42.97 255 LEU A N 1
ATOM 1975 C CA . LEU A 1 255 ? 28.356 -31.126 -2.272 1.00 42.97 255 LEU A CA 1
ATOM 1976 C C . LEU A 1 255 ? 29.102 -29.874 -2.753 1.00 42.97 255 LEU A C 1
ATOM 1978 O O . LEU A 1 255 ? 28.841 -28.734 -2.385 1.00 42.97 255 LEU A O 1
ATOM 1982 N N . THR A 1 256 ? 30.084 -30.219 -3.571 1.00 38.94 256 THR A N 1
ATOM 1983 C CA . THR A 1 256 ? 31.176 -29.527 -4.245 1.00 38.94 256 THR A CA 1
ATOM 1984 C C . THR A 1 256 ? 30.790 -28.355 -5.156 1.00 38.94 256 THR A C 1
ATOM 1986 O O . THR A 1 256 ? 29.755 -28.349 -5.811 1.00 38.94 256 THR A O 1
ATOM 1989 N N . SER A 1 257 ? 31.737 -27.422 -5.262 1.00 42.16 257 SER A N 1
ATOM 1990 C CA . SER A 1 257 ? 31.826 -26.265 -6.160 1.00 42.16 257 SER A CA 1
ATOM 1991 C C . SER A 1 257 ? 31.803 -26.576 -7.664 1.00 42.16 257 SER A C 1
ATOM 1993 O O . SER A 1 257 ? 32.437 -27.540 -8.093 1.00 42.16 257 SER A O 1
ATOM 1995 N N . SER A 1 258 ? 31.284 -25.643 -8.470 1.00 44.47 258 SER A N 1
ATOM 1996 C CA . SER A 1 258 ? 31.828 -25.326 -9.802 1.00 44.47 258 SER A CA 1
ATOM 1997 C C . SER A 1 258 ? 31.396 -23.926 -10.241 1.00 44.47 258 SER A C 1
ATOM 1999 O O . SER A 1 258 ? 30.208 -23.641 -10.347 1.00 44.47 258 SER A O 1
ATOM 2001 N N . SER A 1 259 ? 32.376 -23.066 -10.508 1.00 42.59 259 SER A N 1
ATOM 2002 C CA . SER A 1 259 ? 32.230 -21.756 -11.137 1.00 42.59 259 SER A CA 1
ATOM 2003 C C . SER A 1 259 ? 32.185 -21.882 -12.663 1.00 42.59 259 SER A C 1
ATOM 2005 O O . SER A 1 259 ? 32.841 -22.748 -13.240 1.00 42.59 259 SER A O 1
ATOM 2007 N N . SER A 1 260 ? 31.483 -20.965 -13.325 1.00 40.50 260 SER A N 1
ATOM 2008 C CA . SER A 1 260 ? 31.811 -20.548 -14.691 1.00 40.50 260 SER A CA 1
ATOM 2009 C C . SER A 1 260 ? 31.237 -19.160 -14.954 1.00 40.50 260 SER A C 1
ATOM 2011 O O . SER A 1 260 ? 30.029 -18.988 -15.099 1.00 40.50 260 SER A O 1
ATOM 2013 N N . GLU A 1 261 ? 32.132 -18.179 -15.003 1.00 36.28 261 GLU A N 1
ATOM 2014 C CA . GLU A 1 261 ? 31.897 -16.863 -15.585 1.00 36.28 261 GLU A CA 1
ATOM 2015 C C . GLU A 1 261 ? 31.671 -17.007 -17.094 1.00 36.28 261 GLU A C 1
ATOM 2017 O O . GLU A 1 261 ? 32.381 -17.753 -17.769 1.00 36.28 261 GLU A O 1
ATOM 2022 N N . THR A 1 262 ? 30.735 -16.242 -17.647 1.00 36.53 262 THR A N 1
ATOM 2023 C CA . THR A 1 262 ? 30.814 -15.812 -19.047 1.00 36.53 262 THR A CA 1
ATOM 2024 C C . THR A 1 262 ? 30.350 -14.368 -19.145 1.00 36.53 262 THR A C 1
ATOM 2026 O O . THR A 1 262 ? 29.205 -14.036 -18.856 1.00 36.53 262 THR A O 1
ATOM 2029 N N . SER A 1 263 ? 31.287 -13.502 -19.526 1.00 33.91 263 SER A N 1
ATOM 2030 C CA . SER A 1 263 ? 31.036 -12.127 -19.929 1.00 33.91 263 SER A CA 1
ATOM 2031 C C . SER A 1 263 ? 30.474 -12.094 -21.348 1.00 33.91 263 SER A C 1
ATOM 2033 O O . SER A 1 263 ? 31.039 -12.736 -22.237 1.00 33.91 263 SER A O 1
ATOM 2035 N N . SER A 1 264 ? 29.483 -11.246 -21.600 1.00 35.22 264 SER A N 1
ATOM 2036 C CA . SER A 1 264 ? 29.259 -10.696 -22.937 1.00 35.22 264 SER A CA 1
ATOM 2037 C C . SER A 1 264 ? 28.898 -9.219 -22.838 1.00 35.22 264 SER A C 1
ATOM 2039 O O . SER A 1 264 ? 27.896 -8.838 -22.240 1.00 35.22 264 SER A O 1
ATOM 2041 N N . THR A 1 265 ? 29.786 -8.414 -23.404 1.00 32.78 265 THR A N 1
ATOM 2042 C CA . THR A 1 265 ? 29.653 -7.000 -23.751 1.00 32.78 265 THR A CA 1
ATOM 2043 C C . THR A 1 265 ? 28.770 -6.791 -24.984 1.00 32.78 265 THR A C 1
ATOM 2045 O O . THR A 1 265 ? 28.604 -7.713 -25.778 1.00 32.78 265 THR A O 1
ATOM 2048 N N . GLU A 1 266 ? 28.374 -5.523 -25.165 1.00 32.94 266 GLU A N 1
ATOM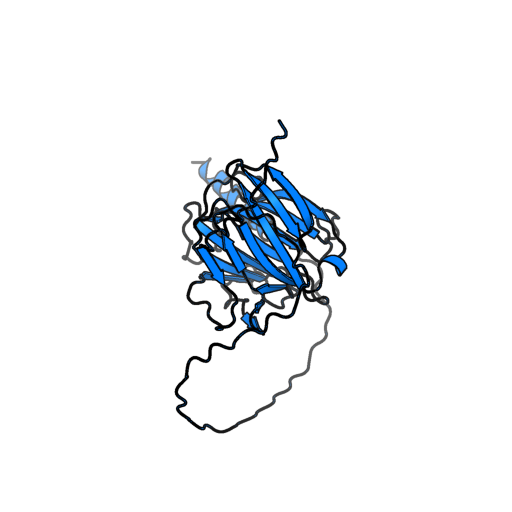 2049 C CA . GLU A 1 266 ? 27.642 -4.900 -26.290 1.00 32.94 266 GLU A CA 1
ATOM 2050 C C . GLU A 1 266 ? 26.110 -4.946 -26.112 1.00 32.94 266 GLU A C 1
ATOM 2052 O O . GLU A 1 266 ? 25.545 -5.962 -25.744 1.00 32.94 266 GLU A O 1
ATOM 2057 N N . ASP A 1 267 ? 25.358 -3.855 -26.261 1.00 30.53 267 ASP A N 1
ATOM 2058 C CA . ASP A 1 267 ? 25.488 -2.838 -27.299 1.00 30.53 267 ASP A CA 1
ATOM 2059 C C . ASP A 1 267 ? 24.818 -1.511 -26.873 1.00 30.53 267 ASP A C 1
ATOM 2061 O O . ASP A 1 267 ? 23.712 -1.487 -26.329 1.00 30.53 267 ASP A O 1
ATOM 2065 N N . ASN A 1 268 ? 25.503 -0.395 -27.124 1.00 32.91 268 ASN A N 1
ATOM 2066 C CA . ASN A 1 268 ? 24.990 0.961 -26.949 1.00 32.91 268 ASN A CA 1
ATOM 2067 C C . ASN A 1 268 ? 24.451 1.438 -28.303 1.00 32.91 268 ASN A C 1
ATOM 2069 O O . ASN A 1 268 ? 25.229 1.769 -29.198 1.00 32.91 268 ASN A O 1
ATOM 2073 N N . SER A 1 269 ? 23.131 1.579 -28.445 1.00 29.41 269 SER A N 1
ATOM 2074 C CA . SER A 1 269 ? 22.553 2.407 -29.512 1.00 29.41 269 SER A CA 1
ATOM 2075 C C . SER A 1 269 ? 21.252 3.097 -29.082 1.00 29.41 269 SER A C 1
ATOM 2077 O O . SER A 1 269 ? 20.308 2.423 -28.670 1.00 29.41 269 SER A O 1
ATOM 2079 N N . PRO A 1 270 ? 21.155 4.438 -29.198 1.00 34.38 270 PRO A N 1
ATOM 2080 C CA . PRO A 1 270 ? 20.016 5.206 -28.714 1.00 34.38 270 PRO A CA 1
ATOM 2081 C C . PRO A 1 270 ? 19.043 5.519 -29.855 1.00 34.38 270 PRO A C 1
ATOM 2083 O O . PRO A 1 270 ? 19.109 6.594 -30.440 1.00 34.38 270 PRO A O 1
ATOM 2086 N N . ILE A 1 271 ? 18.116 4.617 -30.191 1.00 30.34 271 ILE A N 1
ATOM 2087 C CA . ILE A 1 271 ? 16.976 4.963 -31.060 1.00 30.34 271 ILE A CA 1
ATOM 2088 C C . ILE A 1 271 ? 15.738 4.156 -30.653 1.00 30.34 271 ILE A C 1
ATOM 2090 O O . ILE A 1 271 ? 15.624 2.993 -31.027 1.00 30.34 271 ILE A O 1
ATOM 2094 N N . ARG A 1 272 ? 14.790 4.807 -29.956 1.00 27.22 272 ARG A N 1
ATOM 2095 C CA . ARG A 1 272 ? 13.324 4.774 -30.208 1.00 27.22 272 ARG A CA 1
ATOM 2096 C C . ARG A 1 272 ? 12.556 5.532 -29.114 1.00 27.22 272 ARG A C 1
ATOM 2098 O O . ARG A 1 272 ? 11.953 4.966 -28.213 1.00 27.22 272 ARG A O 1
ATOM 2105 N N . LEU A 1 273 ? 12.561 6.856 -29.248 1.00 29.19 273 LEU A N 1
ATOM 2106 C CA . LEU A 1 273 ? 11.493 7.729 -28.758 1.00 29.19 273 LEU A CA 1
ATOM 2107 C C . LEU A 1 273 ? 10.282 7.591 -29.703 1.00 29.19 273 LEU A C 1
ATOM 2109 O O . LEU A 1 273 ? 10.472 7.486 -30.912 1.00 29.19 273 LEU A O 1
ATOM 2113 N N . LEU A 1 274 ? 9.072 7.659 -29.135 1.00 28.47 274 LEU A N 1
ATOM 2114 C CA . LEU A 1 274 ? 7.727 7.521 -29.735 1.00 28.47 274 LEU A CA 1
ATOM 2115 C C . LEU A 1 274 ? 7.154 6.094 -29.844 1.00 28.47 274 LEU A C 1
ATOM 2117 O O . LEU A 1 274 ? 7.114 5.541 -30.931 1.00 28.47 274 LEU A O 1
ATOM 2121 N N . TYR A 1 275 ? 6.569 5.588 -28.750 1.00 25.19 275 TYR A N 1
ATOM 2122 C CA . TYR A 1 275 ? 5.244 4.932 -28.729 1.00 25.19 275 TYR A CA 1
ATOM 2123 C C . TYR A 1 275 ? 4.627 5.110 -27.325 1.00 25.19 275 TYR A C 1
ATOM 2125 O O . TYR A 1 275 ? 4.718 4.245 -26.466 1.00 25.19 275 TYR A O 1
ATOM 2133 N N . TRP A 1 276 ? 4.053 6.291 -27.072 1.00 29.56 276 TRP A N 1
ATOM 2134 C CA . TRP A 1 276 ? 3.505 6.723 -25.772 1.00 29.56 276 TRP A CA 1
ATOM 2135 C C . TRP A 1 276 ? 1.965 6.747 -25.756 1.00 29.56 276 TRP A C 1
ATOM 2137 O O . TRP A 1 276 ? 1.354 7.691 -25.254 1.00 29.56 276 TRP A O 1
ATOM 2147 N N . PHE A 1 277 ? 1.307 5.722 -26.302 1.00 30.61 277 PHE A N 1
ATOM 2148 C CA . PHE A 1 277 ? -0.150 5.604 -26.202 1.00 30.61 277 PHE A CA 1
ATOM 2149 C C . PHE A 1 277 ? -0.540 4.320 -25.475 1.00 30.61 277 PHE A C 1
ATOM 2151 O O . PHE A 1 277 ? -0.315 3.214 -25.949 1.00 30.61 277 PHE A O 1
ATOM 2158 N N . SER A 1 278 ? -1.100 4.545 -24.288 1.00 31.31 278 SER A N 1
ATOM 2159 C CA . SER A 1 278 ? -1.665 3.598 -23.331 1.00 31.31 278 SER A CA 1
ATOM 2160 C C . SER A 1 278 ? -2.361 2.381 -23.976 1.00 31.31 278 SER A C 1
ATOM 2162 O O . SER A 1 278 ? -3.191 2.582 -24.870 1.00 31.31 278 SER A O 1
ATOM 2164 N N . PRO A 1 279 ? -2.150 1.151 -23.458 1.00 38.50 279 PRO A N 1
ATOM 2165 C CA . PRO A 1 279 ? -2.935 -0.041 -23.816 1.00 38.50 279 PRO A CA 1
ATOM 2166 C C . PRO A 1 279 ? -4.460 0.173 -23.715 1.00 38.50 279 PRO A C 1
ATOM 2168 O O . PRO A 1 279 ? -5.241 -0.457 -24.427 1.00 38.50 279 PRO A O 1
ATOM 2171 N N . VAL A 1 280 ? -4.903 1.142 -22.906 1.00 38.25 280 VAL A N 1
ATOM 2172 C CA 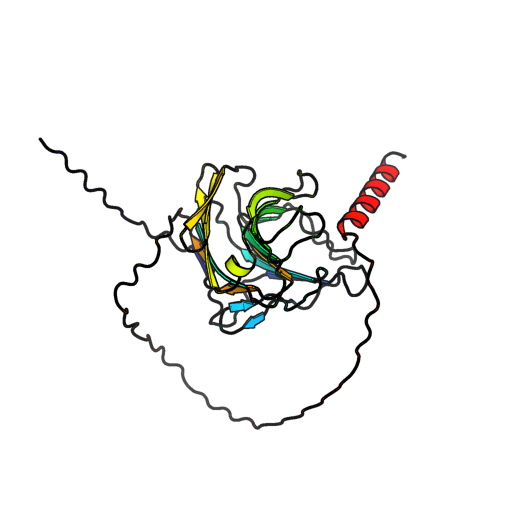. VAL A 1 280 ? -6.316 1.502 -22.718 1.00 38.25 280 VAL A CA 1
ATOM 2173 C C . VAL A 1 280 ? -6.946 2.114 -23.981 1.00 38.25 280 VAL A C 1
ATOM 2175 O O . VAL A 1 280 ? -8.138 1.924 -24.228 1.00 38.25 280 VAL A O 1
ATOM 2178 N N . LEU A 1 281 ? -6.174 2.797 -24.840 1.00 29.83 281 LEU A N 1
ATOM 2179 C CA . LEU A 1 281 ? -6.720 3.404 -26.062 1.00 29.83 281 LEU A CA 1
ATOM 2180 C C . LEU A 1 281 ? -7.115 2.342 -27.108 1.00 29.83 281 LEU A C 1
ATOM 2182 O O . LEU A 1 281 ? -8.084 2.539 -27.842 1.00 29.83 281 LEU A O 1
ATOM 2186 N N . LEU A 1 282 ? -6.428 1.192 -27.136 1.00 35.56 282 LEU A N 1
ATOM 2187 C CA . LEU A 1 282 ? -6.747 0.080 -28.040 1.00 35.56 282 LEU A CA 1
ATOM 2188 C C . LEU A 1 282 ? -8.021 -0.669 -27.599 1.00 35.56 282 LEU A C 1
ATOM 2190 O O . LEU A 1 282 ? -8.854 -1.039 -28.430 1.00 35.56 282 LEU A O 1
ATOM 2194 N N . ILE A 1 283 ? -8.227 -0.808 -26.284 1.00 41.22 283 ILE A N 1
ATOM 2195 C CA . ILE A 1 283 ? -9.409 -1.458 -25.691 1.00 41.22 283 ILE A CA 1
ATOM 2196 C C . ILE A 1 283 ? -10.690 -0.646 -25.970 1.00 41.22 283 ILE A C 1
ATOM 2198 O O . ILE A 1 283 ? -11.738 -1.214 -26.291 1.00 41.22 283 ILE A O 1
ATOM 2202 N N . ILE A 1 284 ? -10.614 0.692 -25.946 1.00 40.38 284 ILE A N 1
ATOM 2203 C CA . ILE A 1 284 ? -11.761 1.576 -26.232 1.00 40.38 284 ILE A CA 1
ATOM 2204 C C . ILE A 1 284 ? -12.209 1.486 -27.702 1.00 40.38 284 ILE A C 1
ATOM 2206 O O . ILE A 1 284 ? -13.412 1.543 -27.982 1.00 40.38 284 ILE A O 1
ATOM 2210 N N . ILE A 1 285 ? -11.277 1.309 -28.645 1.00 39.16 285 ILE A N 1
ATOM 2211 C CA . ILE A 1 285 ? -11.612 1.166 -30.070 1.00 39.16 285 ILE A CA 1
ATOM 2212 C C . ILE A 1 285 ? -12.341 -0.165 -30.315 1.00 39.16 285 ILE A C 1
ATOM 2214 O O . ILE A 1 285 ? -13.388 -0.171 -30.965 1.00 39.16 285 ILE A O 1
ATOM 2218 N N . ASN A 1 286 ? -11.887 -1.270 -29.714 1.00 37.25 286 ASN A N 1
ATOM 2219 C CA . ASN A 1 286 ? -12.539 -2.574 -29.887 1.00 37.25 286 ASN A CA 1
ATOM 2220 C C . ASN A 1 286 ? -13.931 -2.653 -29.233 1.00 37.25 286 ASN A C 1
ATOM 2222 O O . ASN A 1 286 ? -14.857 -3.195 -29.845 1.00 37.25 286 ASN A O 1
ATOM 2226 N N . ARG A 1 287 ? -14.141 -2.043 -28.054 1.00 37.53 287 ARG A N 1
ATOM 2227 C CA . ARG A 1 287 ? -15.469 -2.020 -27.401 1.00 37.53 287 ARG A CA 1
ATOM 2228 C C . ARG A 1 287 ? -16.505 -1.217 -28.203 1.00 37.53 287 ARG A C 1
ATOM 2230 O O . ARG A 1 287 ? -17.656 -1.636 -28.308 1.00 37.53 287 ARG A O 1
ATOM 2237 N N . ARG A 1 288 ? -16.112 -0.098 -28.832 1.00 38.72 288 ARG A N 1
ATOM 2238 C CA . ARG A 1 288 ? -17.027 0.697 -29.680 1.00 38.72 288 ARG A CA 1
ATOM 2239 C C . ARG A 1 288 ? -17.384 0.001 -30.995 1.00 38.72 288 ARG A C 1
ATOM 2241 O O . ARG A 1 288 ? -18.517 0.135 -31.450 1.00 38.72 288 ARG A O 1
ATOM 2248 N N . VAL A 1 289 ? -16.466 -0.770 -31.580 1.00 42.62 289 VAL A N 1
ATOM 2249 C CA . VAL A 1 289 ? -16.727 -1.524 -32.821 1.00 42.62 289 VAL A CA 1
ATOM 2250 C C . VAL A 1 289 ? -17.728 -2.665 -32.597 1.00 42.62 289 VAL A C 1
ATOM 2252 O O . VAL A 1 289 ? -18.574 -2.898 -33.459 1.00 42.62 289 VAL A O 1
ATOM 2255 N N . GLN A 1 290 ? -17.702 -3.337 -31.442 1.00 42.19 290 GLN A N 1
ATOM 2256 C CA . GLN A 1 290 ? -18.659 -4.411 -31.130 1.00 42.19 290 GLN A CA 1
ATOM 2257 C C . GLN A 1 290 ? -20.079 -3.884 -30.857 1.00 42.19 290 GLN A C 1
ATOM 2259 O O . GLN A 1 290 ? -21.055 -4.453 -31.343 1.00 42.19 290 GLN A O 1
ATOM 2264 N N . ILE A 1 291 ? -20.211 -2.738 -30.177 1.00 46.09 291 ILE A N 1
ATOM 2265 C CA . ILE A 1 291 ? -21.516 -2.089 -29.946 1.00 46.09 291 ILE A CA 1
ATOM 2266 C C . ILE A 1 291 ? -22.155 -1.635 -31.272 1.00 46.09 291 ILE A C 1
ATOM 2268 O O . ILE A 1 291 ? -23.359 -1.785 -31.464 1.00 46.09 291 ILE A O 1
ATOM 2272 N N . PHE A 1 292 ? -21.358 -1.141 -32.226 1.00 42.03 292 PHE A N 1
ATOM 2273 C CA . PHE A 1 292 ? -21.862 -0.763 -33.552 1.00 42.03 292 PHE A CA 1
ATOM 2274 C C . PHE A 1 292 ? -22.303 -1.957 -34.413 1.00 42.03 292 PHE A C 1
ATOM 2276 O O . PHE A 1 292 ? -23.179 -1.796 -35.260 1.00 42.03 292 PHE A O 1
ATOM 2283 N N . LYS A 1 293 ? -21.731 -3.150 -34.205 1.00 43.12 293 LYS A N 1
ATOM 2284 C CA . LYS A 1 293 ? -22.139 -4.367 -34.925 1.00 43.12 293 LYS A CA 1
ATOM 2285 C C . LYS A 1 293 ? -23.440 -4.968 -34.386 1.00 43.12 293 LYS A C 1
ATOM 2287 O O . LYS A 1 293 ? -24.223 -5.474 -35.180 1.00 43.12 293 LYS A O 1
ATOM 2292 N N . ASN A 1 294 ? -23.707 -4.853 -33.085 1.00 46.91 294 ASN A N 1
ATOM 2293 C CA . ASN A 1 294 ? -24.930 -5.394 -32.477 1.00 46.91 294 ASN A CA 1
ATOM 2294 C C . ASN A 1 294 ? -26.182 -4.525 -32.681 1.00 46.91 294 ASN A C 1
ATOM 2296 O O . ASN A 1 294 ? -27.286 -5.036 -32.554 1.00 46.91 294 ASN A O 1
ATOM 2300 N N . ASN A 1 295 ? -26.033 -3.246 -33.035 1.00 48.41 295 ASN A N 1
ATOM 2301 C CA . ASN A 1 295 ? -27.169 -2.345 -33.279 1.00 48.41 295 ASN A CA 1
ATOM 2302 C C . ASN A 1 295 ? -27.659 -2.326 -34.742 1.00 48.41 295 ASN A C 1
ATOM 2304 O O . ASN A 1 295 ? -28.542 -1.538 -35.068 1.00 48.41 295 ASN A O 1
ATOM 2308 N N . ASN A 1 296 ? -27.083 -3.154 -35.619 1.00 45.19 296 ASN A N 1
ATOM 2309 C CA . ASN A 1 296 ? -27.404 -3.204 -37.053 1.00 45.19 296 ASN A CA 1
ATOM 2310 C C . ASN A 1 296 ? -28.014 -4.547 -37.512 1.00 45.19 296 ASN A C 1
ATOM 2312 O O . ASN A 1 296 ? -28.029 -4.809 -38.714 1.00 45.19 296 ASN A O 1
ATOM 2316 N N . ASN A 1 297 ? -28.527 -5.369 -36.589 1.00 44.38 297 ASN A N 1
ATOM 2317 C CA . ASN A 1 297 ? -29.334 -6.559 -36.891 1.00 44.38 297 ASN A CA 1
ATOM 2318 C C . ASN A 1 297 ? -30.720 -6.454 -36.255 1.00 44.38 297 ASN A C 1
ATOM 2320 O O . ASN A 1 297 ? -30.776 -6.121 -35.051 1.00 44.38 297 ASN A O 1
#

Sequence (297 aa):
MLITIFGSTNSVSGAVVWFEDFNDNNLDDWELYGWDSSATGLNVDIDHGFTIVDGALKGPSSTIFSTQSNLDINSTVAKGTWSFDLKIDEIEDTHFGVAFMYTILDGKYNLSGETPVPDDWTGYGLVFLTYERNDNLIGPGMNMVAFDPSLFQGQQIIKKYAMPKANLTGSHHIDITRNLLGEMKIYFDFELKFSESDTRSNSSEKVRVTSWMGGAAIDNIRVSDTVEIPTKPTSDTASTHETSTTPTSTTSESLTSSSSETSSTEDNSPIRLLYWFSPVLLIIINRRVQIFKNNNN

Nearest PDB structures (foldseek):
  3zr5-assembly1_A  TM=6.116E-01  e=6.537E-04  Mus musculus
  4cce-assembly1_A  TM=6.083E-01  e=9.419E-04  Mus musculus
  3juu-assembly1_A  TM=4.783E-01  e=4.537E-04  Zobellia galactanivorans
  4kg0-assembly1_A  TM=4.711E-01  e=1.039E-02  Drosophila melanogaster
  2yue-assembly1_A  TM=4.120E-01  e=9.358E-03  Drosophila melanogaster

Solvent-access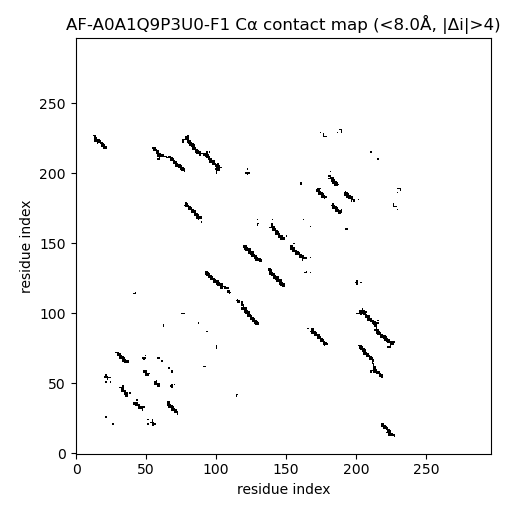ible surface area (backbone atoms only — not comparable to full-atom values): 17400 Å² total; per-residue (Å²): 138,85,85,82,80,79,79,76,80,73,73,73,74,51,62,69,76,45,74,48,45,44,75,84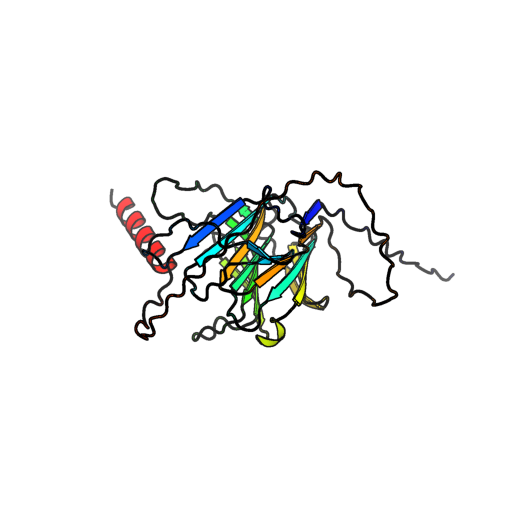,70,68,59,88,79,45,50,73,44,32,33,30,42,74,84,71,78,46,65,41,79,40,85,56,43,62,45,74,54,96,37,20,48,25,38,37,86,34,92,50,85,43,35,37,26,38,40,33,34,82,32,69,54,52,35,10,23,44,33,32,35,40,32,27,43,81,88,46,50,30,37,38,32,44,32,39,26,28,31,81,44,97,58,78,82,51,86,74,90,47,67,73,70,77,67,47,38,34,21,35,32,45,34,40,33,46,45,70,45,98,80,76,81,44,56,19,24,44,32,37,32,38,34,32,67,91,41,77,90,32,44,45,75,76,44,75,48,80,42,60,42,81,79,61,40,44,79,42,42,38,39,38,29,27,46,96,80,21,42,34,35,34,25,54,67,59,37,82,77,43,77,51,72,56,68,89,57,77,50,24,47,23,36,34,44,36,29,36,18,13,41,35,28,39,29,54,37,34,36,24,64,35,73,65,82,74,70,69,83,72,94,71,71,90,73,81,76,78,80,81,80,75,89,77,83,85,79,90,80,87,83,83,89,84,89,80,90,81,90,81,84,86,84,93,78,95,82,84,86,87,87,89,73,61,77,64,62,60,54,55,54,55,56,54,55,53,55,60,60,66,74,74,113

Secondary structure (DSSP, 8-state):
---------------EEEEE--TT---TTSEEEEEESTTTSS-B-PSP--EEETTEEEPP----TTEEEEEEEE---SSEEEEEEEEE-SSS--EEEEEEEEEEES-----SSS-----EEEEEEEEEE-S--TTSS--SEEEEEEE-TTSGGGEEEEEEEE--GGGTSEEEEEEEEE-TT-EEEEEETTEEEEEEE--S----SEEEEEEEES-EEEEEEEEESS-PPP-----------------PPP----------------------------HHHHHHHHHHHHHHHHTT-

pLDDT: mean 70.66, std 23.05, range [25.19, 97.5]